Protein AF-A0AAD8J2H9-F1 (afdb_monomer)

Organism: NCBI:txid360622

Radius of gyration: 22.88 Å; Cα contacts (8 Å, |Δi|>4): 153; chains: 1; bounding box: 60×39×69 Å

Secondary structure (DSSP, 8-state):
-----S---HHHHHHHHHHHHHHHHHHTT---SSTTS---PPPGGGSPPP-S-HHHHHHHHHSTTHHHHTT-HHHHHT-----S-HHHHHHHHHHHHHHS-S--EEEE------GGG-SSTTHHHHS-HHHHHH---TTS--SEEEE-TT-EEE--S-SBTTTTB-TT-EEE-----PPPTT---

pLDDT: mean 83.97, std 12.26, range [34.25, 95.12]

Foldseek 3Di:
DDDDDPDQDPVNVVVVVVVVVLVVCLVVLNAAPDPVSPHHDDDVVPDDDDDPDPLVVVCCVQQPPCQVCLQPPVSVVVGDDDDPDVVSVVVSLVVSVVSHDFDKDKDFDDDDDDPVPDPDPCRCVVAPPVNVQPDDDPLDDHRMDIDGASDKDFDSAADDVVVPRGGGDIDGHHDDDDDDPPPDD

Mean predicted aligned error: 9.61 Å

Structure (mmCIF, N/CA/C/O backbone):
data_AF-A0AAD8J2H9-F1
#
_entry.id   AF-A0AAD8J2H9-F1
#
loop_
_atom_site.group_PDB
_atom_site.id
_atom_site.type_symbol
_atom_site.label_atom_id
_atom_site.label_alt_id
_atom_site.label_comp_id
_atom_site.label_asym_id
_atom_site.label_entity_id
_atom_site.label_seq_id
_atom_site.pdbx_PDB_ins_code
_atom_site.Cartn_x
_atom_site.Cartn_y
_atom_site.Cartn_z
_atom_site.occupancy
_atom_site.B_iso_or_equiv
_atom_site.auth_seq_id
_atom_site.auth_comp_id
_atom_site.auth_asym_id
_atom_site.auth_atom_id
_atom_site.pdbx_PDB_model_num
ATOM 1 N N . MET A 1 1 ? 9.135 -16.673 -3.208 1.00 34.25 1 MET A N 1
ATOM 2 C CA . MET A 1 1 ? 7.922 -17.106 -3.933 1.00 34.25 1 MET A CA 1
ATOM 3 C C . MET A 1 1 ? 8.191 -16.901 -5.419 1.00 34.25 1 MET A C 1
ATOM 5 O O . MET A 1 1 ? 8.523 -15.784 -5.787 1.00 34.25 1 MET A O 1
ATOM 9 N N . ARG A 1 2 ? 8.187 -17.953 -6.249 1.00 42.16 2 ARG A N 1
ATOM 10 C CA . ARG A 1 2 ? 8.271 -17.804 -7.714 1.00 42.16 2 ARG A CA 1
ATOM 11 C C . ARG A 1 2 ? 6.840 -17.838 -8.237 1.00 42.16 2 ARG A C 1
ATOM 13 O O . ARG A 1 2 ? 6.168 -18.846 -8.052 1.00 42.16 2 ARG A O 1
ATOM 20 N N . LEU A 1 3 ? 6.370 -16.725 -8.785 1.00 51.00 3 LEU A N 1
ATOM 21 C CA . LEU A 1 3 ? 5.045 -16.641 -9.391 1.00 51.00 3 LEU A CA 1
ATOM 22 C C . LEU A 1 3 ? 5.121 -17.324 -10.761 1.00 51.00 3 LEU A C 1
ATOM 24 O O . LEU A 1 3 ? 5.953 -16.956 -11.587 1.00 51.00 3 LEU A O 1
ATOM 28 N N . TYR A 1 4 ? 4.319 -18.367 -10.957 1.00 50.66 4 TYR A N 1
ATOM 29 C CA . TYR A 1 4 ? 4.221 -19.085 -12.225 1.00 50.66 4 TYR A CA 1
ATOM 30 C C . TYR A 1 4 ? 3.218 -18.351 -13.122 1.00 50.66 4 TYR A C 1
ATOM 32 O O . TYR A 1 4 ? 2.124 -18.025 -12.664 1.00 50.66 4 TYR A O 1
ATOM 40 N N . ASN A 1 5 ? 3.602 -18.046 -14.363 1.00 67.62 5 ASN A N 1
ATOM 41 C CA . ASN A 1 5 ? 2.738 -17.397 -15.347 1.00 67.62 5 ASN A CA 1
ATOM 42 C C . ASN A 1 5 ? 2.806 -18.180 -16.664 1.00 67.62 5 ASN A C 1
ATOM 44 O O . ASN A 1 5 ? 3.846 -18.181 -17.323 1.00 67.62 5 ASN A O 1
ATOM 48 N N . ASP A 1 6 ? 1.701 -18.832 -17.026 1.00 66.75 6 ASP A N 1
ATOM 49 C CA . ASP A 1 6 ? 1.581 -19.681 -18.219 1.00 66.75 6 ASP A CA 1
ATOM 50 C C . ASP A 1 6 ? 1.475 -18.896 -19.536 1.00 66.75 6 ASP A C 1
ATOM 52 O O . ASP A 1 6 ? 1.671 -19.458 -20.611 1.00 66.75 6 ASP A O 1
ATOM 56 N N . ASN A 1 7 ? 1.219 -17.586 -19.473 1.00 76.38 7 ASN A N 1
ATOM 57 C CA . ASN A 1 7 ? 1.004 -16.730 -20.642 1.00 76.38 7 ASN A CA 1
ATOM 58 C C . ASN A 1 7 ? 2.135 -15.711 -20.824 1.00 76.38 7 ASN A C 1
ATOM 60 O O . ASN A 1 7 ? 1.896 -14.517 -21.008 1.00 76.38 7 ASN A O 1
ATOM 64 N N . LEU A 1 8 ? 3.385 -16.167 -20.745 1.00 78.56 8 LEU A N 1
ATOM 65 C CA . LEU A 1 8 ? 4.537 -15.289 -20.922 1.00 78.56 8 LEU A CA 1
ATOM 66 C C . LEU A 1 8 ? 4.743 -14.973 -22.411 1.00 78.56 8 LEU A C 1
ATOM 68 O O . LEU A 1 8 ? 5.010 -15.867 -23.217 1.00 78.56 8 LEU A O 1
ATOM 72 N N . SER A 1 9 ? 4.639 -13.697 -22.792 1.00 87.12 9 SER A N 1
ATOM 73 C CA . SER A 1 9 ? 4.973 -13.290 -24.157 1.00 87.12 9 SER A CA 1
ATOM 74 C C . SER A 1 9 ? 6.472 -13.490 -24.418 1.00 87.12 9 SER A C 1
ATOM 76 O O . SER A 1 9 ? 7.292 -13.453 -23.497 1.00 87.12 9 SER A O 1
ATOM 78 N N . LYS A 1 10 ? 6.866 -13.658 -25.687 1.00 87.81 10 LYS A N 1
ATOM 79 C CA . LYS A 1 10 ? 8.290 -13.771 -26.052 1.00 87.81 10 LYS A CA 1
ATOM 80 C C . LYS A 1 10 ? 9.099 -12.551 -25.584 1.00 87.81 10 LYS A C 1
ATOM 82 O O . LYS A 1 10 ? 10.204 -12.706 -25.084 1.00 87.81 10 LYS A O 1
ATOM 87 N N . SER A 1 11 ? 8.509 -11.359 -25.680 1.00 88.88 11 SER A N 1
ATOM 88 C CA . SER A 1 11 ? 9.121 -10.118 -25.199 1.00 88.88 11 SER A CA 1
ATOM 89 C C . SER A 1 11 ? 9.349 -10.137 -23.686 1.00 88.88 11 SER A C 1
ATOM 91 O O . SER A 1 11 ? 10.406 -9.721 -23.218 1.00 88.88 11 SER A O 1
ATOM 93 N N . ASP A 1 12 ? 8.382 -10.622 -22.907 1.00 86.50 12 ASP A N 1
ATOM 94 C CA . ASP A 1 12 ? 8.517 -10.695 -21.448 1.00 86.50 12 ASP A CA 1
ATOM 95 C C . ASP A 1 12 ? 9.554 -11.742 -21.036 1.00 86.50 12 ASP A C 1
ATOM 97 O O . ASP A 1 12 ? 10.344 -11.503 -20.123 1.00 86.50 12 ASP A O 1
ATOM 101 N N . ALA A 1 13 ? 9.612 -12.867 -21.755 1.00 86.81 13 ALA A N 1
ATOM 102 C CA . ALA A 1 13 ? 10.645 -13.880 -21.571 1.00 86.81 13 ALA A CA 1
ATOM 103 C C . ALA A 1 13 ? 12.052 -13.303 -21.800 1.00 86.81 13 ALA A C 1
ATOM 105 O O . ALA A 1 13 ? 12.940 -13.500 -20.969 1.00 86.81 13 ALA A O 1
ATOM 106 N N . ASP A 1 14 ? 12.239 -12.537 -22.878 1.00 89.00 14 ASP A N 1
ATOM 107 C CA . ASP A 1 14 ? 13.518 -11.903 -23.210 1.00 89.00 14 ASP A CA 1
ATOM 108 C C . ASP A 1 14 ? 13.917 -10.842 -22.163 1.00 89.00 14 ASP A C 1
ATOM 110 O O . ASP A 1 14 ? 15.082 -10.770 -21.750 1.00 89.00 14 ASP A O 1
ATOM 114 N N . ARG A 1 15 ? 12.952 -10.059 -21.656 1.00 87.94 15 ARG A N 1
ATOM 115 C CA . ARG A 1 15 ? 13.176 -9.094 -20.561 1.00 87.94 15 ARG A CA 1
ATOM 116 C C . ARG A 1 15 ? 13.594 -9.787 -19.267 1.00 87.94 15 ARG A C 1
ATOM 118 O O . ARG A 1 15 ? 14.579 -9.385 -18.650 1.00 87.94 15 ARG A O 1
ATOM 125 N N . ILE A 1 16 ? 12.894 -10.853 -18.878 1.00 88.50 16 ILE A N 1
ATOM 126 C CA . ILE A 1 16 ? 13.223 -11.641 -17.683 1.00 88.50 16 ILE A CA 1
ATOM 127 C C . ILE A 1 16 ? 14.606 -12.283 -17.822 1.00 88.50 16 ILE A C 1
ATOM 129 O O . ILE A 1 16 ? 15.395 -12.251 -16.880 1.00 88.50 16 ILE A O 1
ATOM 133 N N . ALA A 1 17 ? 14.934 -12.835 -18.992 1.00 90.25 17 ALA A N 1
ATOM 134 C CA . ALA A 1 17 ? 16.252 -13.406 -19.255 1.00 90.25 17 ALA A CA 1
ATOM 135 C C . ALA A 1 17 ? 17.364 -12.351 -19.136 1.00 90.25 17 ALA A C 1
ATOM 137 O O . ALA A 1 17 ? 18.399 -12.614 -18.520 1.00 90.25 17 ALA A O 1
ATOM 138 N N . THR A 1 18 ? 17.129 -11.148 -19.666 1.00 90.81 18 THR A N 1
ATOM 139 C CA . THR A 1 18 ? 18.057 -10.012 -19.564 1.00 90.81 18 THR A CA 1
ATOM 140 C C . THR A 1 18 ? 18.282 -9.604 -18.110 1.00 90.81 18 THR A C 1
ATOM 142 O O . THR A 1 18 ? 19.427 -9.519 -17.664 1.00 90.81 18 THR A O 1
ATOM 145 N N . PHE A 1 19 ? 17.202 -9.440 -17.344 1.00 90.12 19 PHE A N 1
ATOM 146 C CA . PHE A 1 19 ? 17.272 -9.103 -15.923 1.00 90.12 19 PHE A CA 1
ATOM 147 C C . PHE A 1 19 ? 17.988 -10.186 -15.100 1.00 90.12 19 PHE A C 1
ATOM 149 O O . PHE A 1 19 ? 18.862 -9.878 -14.292 1.00 90.12 19 PHE A O 1
ATOM 156 N N . ASN A 1 20 ? 17.686 -11.467 -15.343 1.00 90.69 20 ASN A N 1
ATOM 157 C CA . ASN A 1 20 ? 18.346 -12.586 -14.665 1.00 90.69 20 ASN A CA 1
ATOM 158 C C . ASN A 1 20 ? 19.848 -12.622 -14.949 1.00 90.69 20 ASN A C 1
ATOM 160 O O . ASN A 1 20 ? 20.638 -12.906 -14.050 1.00 90.69 20 ASN A O 1
ATOM 164 N N . LYS A 1 21 ? 20.251 -12.334 -16.191 1.00 91.56 21 LYS A N 1
ATOM 165 C CA . LYS A 1 21 ? 21.664 -12.263 -16.560 1.00 91.56 21 LYS A CA 1
ATOM 166 C C . LYS A 1 21 ? 22.376 -11.154 -15.785 1.00 91.56 21 LYS A C 1
ATOM 168 O O . LYS A 1 21 ? 23.415 -11.433 -15.197 1.00 91.56 21 LYS A O 1
ATOM 173 N N . TRP A 1 22 ? 21.796 -9.956 -15.730 1.00 90.25 22 TRP A N 1
ATOM 174 C CA . TRP A 1 22 ? 22.332 -8.838 -14.947 1.00 90.25 22 TRP A CA 1
ATOM 175 C C . TRP A 1 22 ? 22.451 -9.190 -13.454 1.00 90.25 22 TRP A C 1
ATOM 177 O O . TRP A 1 22 ? 23.519 -9.048 -12.860 1.00 90.25 22 TRP A O 1
ATOM 187 N N . LEU A 1 23 ? 21.404 -9.777 -12.865 1.00 90.88 23 LEU A N 1
ATOM 188 C CA . LEU A 1 23 ? 21.411 -10.199 -11.462 1.00 90.88 23 LEU A CA 1
ATOM 189 C C . LEU A 1 23 ? 22.507 -11.243 -11.167 1.00 90.88 23 LEU A C 1
ATOM 191 O O . LEU A 1 23 ? 23.164 -11.182 -10.127 1.00 90.88 23 LEU A O 1
ATOM 195 N N . LEU A 1 24 ? 22.739 -12.186 -12.088 1.00 91.56 24 LEU A N 1
ATOM 196 C CA . LEU A 1 24 ? 23.830 -13.159 -11.981 1.00 91.56 24 LEU A CA 1
ATOM 197 C C . LEU A 1 24 ? 25.209 -12.501 -12.082 1.00 91.56 24 LEU A C 1
ATOM 199 O O . LEU A 1 24 ? 26.130 -12.930 -11.392 1.00 91.56 24 LEU A O 1
ATOM 203 N N . GLN A 1 25 ? 25.377 -11.479 -12.923 1.00 89.12 25 GLN A N 1
ATOM 204 C CA . GLN A 1 25 ? 26.648 -10.757 -13.023 1.00 89.12 25 GLN A CA 1
ATOM 205 C C . GLN A 1 25 ? 26.983 -10.023 -11.719 1.00 89.12 25 GLN A C 1
ATOM 207 O O . GLN A 1 25 ? 28.124 -10.097 -11.260 1.00 89.12 25 GLN A O 1
ATOM 212 N N . ILE A 1 26 ? 25.982 -9.423 -11.065 1.00 88.69 26 ILE A N 1
ATOM 213 C CA . ILE A 1 26 ? 26.139 -8.855 -9.718 1.00 88.69 26 ILE A CA 1
ATOM 214 C C . ILE A 1 26 ? 26.545 -9.941 -8.718 1.00 88.69 26 ILE A C 1
ATOM 216 O O . ILE A 1 26 ? 27.525 -9.773 -7.995 1.00 88.69 26 ILE A O 1
ATOM 220 N N . GLY A 1 27 ? 25.844 -11.081 -8.701 1.00 86.69 27 GLY A N 1
ATOM 221 C CA . GLY A 1 27 ? 26.156 -12.193 -7.794 1.00 86.69 27 GLY A CA 1
ATOM 222 C C . GLY A 1 27 ? 27.553 -12.795 -7.999 1.00 86.69 27 GLY A C 1
ATOM 223 O O . GLY A 1 27 ? 28.167 -13.266 -7.046 1.00 86.69 27 GLY A O 1
ATOM 224 N N . ASN A 1 28 ? 28.075 -12.736 -9.225 1.00 88.75 28 ASN A N 1
ATOM 225 C CA . ASN A 1 28 ? 29.427 -13.179 -9.573 1.00 88.75 28 ASN A CA 1
ATOM 226 C C . ASN A 1 28 ? 30.503 -12.101 -9.346 1.00 88.75 28 ASN A C 1
ATOM 228 O O . ASN A 1 28 ? 31.685 -12.369 -9.564 1.00 88.75 28 ASN A O 1
ATOM 232 N N . GLY A 1 29 ? 30.115 -10.887 -8.949 1.00 84.81 29 GLY A N 1
ATOM 233 C CA . GLY A 1 29 ? 31.031 -9.772 -8.726 1.00 84.81 29 GLY A CA 1
ATOM 234 C C . GLY A 1 29 ? 31.720 -9.267 -9.998 1.00 84.81 29 GLY A C 1
ATOM 235 O O . GLY A 1 29 ? 32.892 -8.883 -9.947 1.00 84.81 29 GLY A O 1
ATOM 236 N N . SER A 1 30 ? 31.031 -9.311 -11.143 1.00 82.25 30 SER A N 1
ATOM 237 C CA . SER A 1 30 ? 31.590 -8.931 -12.449 1.00 82.25 30 SER A CA 1
ATOM 238 C C . SER A 1 30 ? 30.983 -7.673 -13.073 1.00 82.25 30 SER A C 1
ATOM 240 O O . SER A 1 30 ? 31.493 -7.228 -14.099 1.00 82.25 30 SER A O 1
ATOM 242 N N . ASP A 1 31 ? 29.946 -7.087 -12.468 1.00 79.00 31 ASP A N 1
ATOM 243 C CA . ASP A 1 31 ? 29.237 -5.910 -12.992 1.00 79.00 31 ASP A CA 1
ATOM 244 C C . ASP A 1 31 ? 29.168 -4.794 -11.940 1.00 79.00 31 ASP A C 1
ATOM 246 O O . ASP A 1 31 ? 28.157 -4.590 -11.266 1.00 79.00 31 ASP A O 1
ATOM 250 N N . TYR A 1 32 ? 30.306 -4.118 -11.765 1.00 81.06 32 TYR A N 1
ATOM 251 C CA . TYR A 1 32 ? 30.464 -2.958 -10.891 1.00 81.06 32 TYR A CA 1
ATOM 252 C C . TYR A 1 32 ? 30.751 -1.707 -11.716 1.00 81.06 32 TYR A C 1
ATOM 254 O O . TYR A 1 32 ? 31.478 -1.753 -12.707 1.00 81.06 32 TYR A O 1
ATOM 262 N N . ASP A 1 33 ? 30.205 -0.582 -11.269 1.00 82.38 33 ASP A N 1
ATOM 263 C CA . ASP A 1 33 ? 30.326 0.718 -11.936 1.00 82.38 33 ASP A CA 1
ATOM 264 C C . ASP A 1 33 ? 31.632 1.448 -11.562 1.00 82.38 33 ASP A C 1
ATOM 266 O O . ASP A 1 33 ? 32.007 2.436 -12.188 1.00 82.38 33 ASP A O 1
ATOM 270 N N . ASN A 1 34 ? 32.356 0.957 -10.548 1.00 81.62 34 ASN A N 1
ATOM 271 C CA . ASN A 1 34 ? 33.632 1.508 -10.100 1.00 81.62 34 ASN A CA 1
ATOM 272 C C . ASN A 1 34 ? 34.718 0.434 -9.915 1.00 81.62 34 ASN A C 1
ATOM 274 O O . ASN A 1 34 ? 34.440 -0.746 -9.695 1.00 81.62 34 ASN A O 1
ATOM 278 N N . ALA A 1 35 ? 35.983 0.864 -9.985 1.00 77.38 35 ALA A N 1
ATOM 279 C CA . ALA A 1 35 ? 37.151 -0.011 -9.839 1.00 77.38 35 ALA A CA 1
ATOM 280 C C . ALA A 1 35 ? 37.212 -0.705 -8.465 1.00 77.38 35 ALA A C 1
ATOM 282 O O . ALA A 1 35 ? 37.672 -1.844 -8.375 1.00 77.38 35 ALA A O 1
ATOM 283 N N . ASP A 1 36 ? 36.690 -0.042 -7.430 1.00 82.44 36 ASP A N 1
ATOM 284 C CA . ASP A 1 36 ? 36.684 -0.519 -6.043 1.00 82.44 36 ASP A CA 1
ATOM 285 C C . ASP A 1 36 ? 35.567 -1.535 -5.749 1.00 82.44 36 ASP A C 1
ATOM 287 O O . ASP A 1 36 ? 35.531 -2.114 -4.667 1.00 82.44 36 ASP A O 1
ATOM 291 N N . ARG A 1 37 ? 34.686 -1.814 -6.725 1.00 80.88 37 ARG A N 1
ATOM 292 C CA . ARG A 1 37 ? 33.590 -2.797 -6.620 1.00 80.88 37 ARG A CA 1
ATOM 293 C C . ARG A 1 37 ? 32.590 -2.508 -5.496 1.00 80.88 37 ARG A C 1
ATOM 295 O O . ARG A 1 37 ? 32.038 -3.422 -4.885 1.00 80.88 37 ARG A O 1
ATOM 302 N N . GLU A 1 38 ? 32.342 -1.233 -5.237 1.00 84.31 38 GLU A N 1
ATOM 303 C CA . GLU A 1 38 ? 31.414 -0.778 -4.194 1.00 84.31 38 GLU A CA 1
ATOM 304 C C . GLU A 1 38 ? 30.045 -0.398 -4.764 1.00 84.31 38 GLU A C 1
ATOM 306 O O . GLU A 1 38 ? 29.043 -0.438 -4.050 1.00 84.31 38 GLU A O 1
ATOM 311 N N . LEU A 1 39 ? 29.987 -0.038 -6.050 1.00 87.88 39 LEU A N 1
ATOM 312 C CA . LEU A 1 39 ? 28.782 0.468 -6.698 1.00 87.88 39 LEU A CA 1
ATOM 313 C C . LEU A 1 39 ? 28.345 -0.442 -7.840 1.00 87.88 39 LEU A C 1
ATOM 315 O O . LEU A 1 39 ? 29.156 -0.878 -8.655 1.00 87.88 39 LEU A O 1
ATOM 319 N N . ILE A 1 40 ? 27.041 -0.686 -7.920 1.00 88.81 40 ILE A N 1
ATOM 320 C CA . ILE A 1 40 ? 26.399 -1.343 -9.059 1.00 88.81 40 ILE A CA 1
ATOM 321 C C . ILE A 1 40 ? 25.604 -0.311 -9.851 1.00 88.81 40 ILE A C 1
ATOM 323 O O . ILE A 1 40 ? 25.006 0.605 -9.280 1.00 88.81 40 ILE A O 1
ATOM 327 N N . LYS A 1 41 ? 25.548 -0.487 -11.169 1.00 86.00 41 LYS A N 1
ATOM 328 C CA . LYS A 1 41 ? 24.696 0.332 -12.024 1.00 86.00 41 LYS A CA 1
ATOM 329 C C . LYS A 1 41 ? 23.315 -0.302 -12.131 1.00 86.00 41 LYS A C 1
ATOM 331 O O . LYS A 1 41 ? 23.181 -1.429 -12.604 1.00 86.00 41 LYS A O 1
ATOM 336 N N . ILE A 1 42 ? 22.286 0.425 -11.700 1.00 88.12 42 ILE A N 1
ATOM 337 C CA . ILE A 1 42 ? 20.897 -0.023 -11.842 1.00 88.12 42 ILE A CA 1
ATOM 338 C C . ILE A 1 42 ? 20.453 0.186 -13.303 1.00 88.12 42 ILE A C 1
ATOM 340 O O . ILE A 1 42 ? 20.675 1.273 -13.849 1.00 88.12 42 ILE A O 1
ATOM 344 N N . PRO A 1 43 ? 19.840 -0.827 -13.947 1.00 87.94 43 PRO A N 1
ATOM 345 C CA . PRO A 1 43 ? 19.274 -0.707 -15.280 1.00 87.94 43 PRO A CA 1
ATOM 346 C C . PRO A 1 43 ? 18.326 0.500 -15.390 1.00 87.94 43 PRO A C 1
ATOM 348 O O . PRO A 1 43 ? 17.450 0.660 -14.538 1.00 87.94 43 PRO A O 1
ATOM 351 N N . PRO A 1 44 ? 18.473 1.363 -16.415 1.00 86.38 44 PRO A N 1
ATOM 352 C CA . PRO A 1 44 ? 17.670 2.581 -16.538 1.00 86.38 44 PRO A CA 1
ATOM 353 C C . PRO A 1 44 ? 16.161 2.337 -16.609 1.00 86.38 44 PRO A C 1
ATOM 355 O O . PRO A 1 44 ? 15.390 3.195 -16.204 1.00 86.38 44 PRO A O 1
ATOM 358 N N . ASP A 1 45 ? 15.735 1.173 -17.098 1.00 84.75 45 ASP A N 1
ATOM 359 C CA . ASP A 1 45 ? 14.333 0.757 -17.170 1.00 84.75 45 ASP A CA 1
ATOM 360 C C . ASP A 1 45 ? 13.719 0.414 -15.802 1.00 84.75 45 ASP A C 1
ATOM 362 O O . ASP A 1 45 ? 12.497 0.335 -15.685 1.00 84.75 45 ASP A O 1
ATOM 366 N N . LEU A 1 46 ? 14.548 0.238 -14.767 1.00 83.94 46 LEU A N 1
ATOM 367 C CA . LEU A 1 46 ? 14.122 0.070 -13.374 1.00 83.94 46 LEU A CA 1
ATOM 368 C C . LEU A 1 46 ? 14.119 1.394 -12.598 1.00 83.94 46 LEU A C 1
ATOM 370 O O . LEU A 1 46 ? 13.619 1.450 -11.473 1.00 83.94 46 LEU A O 1
ATOM 374 N N . CYS A 1 47 ? 14.685 2.451 -13.179 1.00 84.62 47 CYS A N 1
ATOM 375 C CA . CYS A 1 47 ? 14.773 3.766 -12.565 1.00 84.62 47 CYS A CA 1
ATOM 376 C C . CYS A 1 47 ? 13.605 4.645 -13.020 1.00 84.62 47 CYS A C 1
ATOM 378 O O . CYS A 1 47 ? 13.290 4.737 -14.205 1.00 84.62 47 CYS A O 1
ATOM 380 N N . GLY A 1 48 ? 12.986 5.348 -12.072 1.00 79.56 48 GLY A N 1
ATOM 381 C CA . GLY A 1 48 ? 12.082 6.447 -12.400 1.00 79.56 48 GLY A CA 1
ATOM 382 C C . GLY A 1 48 ? 12.846 7.634 -12.994 1.00 79.56 48 GLY A C 1
ATOM 383 O O . GLY A 1 48 ? 14.032 7.829 -12.718 1.00 79.56 48 GLY A O 1
ATOM 384 N N . ASN A 1 49 ? 12.157 8.456 -13.784 1.00 80.19 49 ASN A N 1
ATOM 385 C CA . ASN A 1 49 ? 12.722 9.719 -14.251 1.00 80.19 49 ASN A CA 1
ATOM 386 C C . ASN A 1 49 ? 12.901 10.693 -13.070 1.00 80.19 49 ASN A C 1
ATOM 388 O O . ASN A 1 49 ? 12.041 10.723 -12.183 1.00 80.19 49 ASN A O 1
ATOM 392 N N . PRO A 1 50 ? 13.962 11.521 -13.057 1.00 77.81 50 PRO A N 1
ATOM 393 C CA . PRO A 1 50 ? 14.105 12.589 -12.073 1.00 77.81 50 PRO A CA 1
ATOM 394 C C . PRO A 1 50 ? 12.881 13.513 -12.083 1.00 77.81 50 PRO A C 1
ATOM 396 O O . PRO A 1 50 ? 12.432 13.942 -13.145 1.00 77.81 50 PRO A O 1
ATOM 399 N N . CYS A 1 51 ? 12.351 13.826 -10.903 1.00 85.19 51 CYS A N 1
ATOM 400 C CA . CYS A 1 51 ? 11.201 14.707 -10.720 1.00 85.19 51 CYS A CA 1
ATOM 401 C C . CYS A 1 51 ? 11.364 15.519 -9.428 1.00 85.19 51 CYS A C 1
ATOM 403 O O . CYS A 1 51 ? 12.065 15.088 -8.512 1.00 85.19 51 CYS A O 1
ATOM 405 N N . GLU A 1 52 ? 10.704 16.676 -9.355 1.00 85.94 52 GLU A N 1
ATOM 406 C CA . GLU A 1 52 ? 10.672 17.540 -8.169 1.00 85.94 52 GLU A CA 1
ATOM 407 C C . GLU A 1 52 ? 10.032 16.857 -6.951 1.00 85.94 52 GLU A C 1
ATOM 409 O O . GLU A 1 52 ? 10.484 17.065 -5.828 1.00 85.94 52 GLU A O 1
ATOM 414 N N . ASP A 1 53 ? 9.014 16.013 -7.165 1.00 90.12 53 ASP A N 1
ATOM 415 C CA . ASP A 1 53 ? 8.332 15.264 -6.104 1.00 90.12 53 ASP A CA 1
ATOM 416 C C . ASP A 1 53 ? 8.356 13.753 -6.405 1.00 90.12 53 ASP A C 1
ATOM 418 O O . ASP A 1 53 ? 7.455 13.227 -7.075 1.00 90.12 53 ASP A O 1
ATOM 422 N N . PRO A 1 54 ? 9.394 13.030 -5.939 1.00 89.88 54 PRO A N 1
ATOM 423 C CA . PRO A 1 54 ? 9.534 11.599 -6.189 1.00 89.88 54 PRO A CA 1
ATOM 424 C C . PRO A 1 54 ? 8.381 10.769 -5.616 1.00 89.88 54 PRO A C 1
ATOM 426 O O . PRO A 1 54 ? 7.952 9.812 -6.257 1.00 89.88 54 PRO A O 1
ATOM 429 N N . MET A 1 55 ? 7.846 11.139 -4.445 1.00 90.31 55 MET A N 1
ATOM 430 C CA . MET A 1 55 ? 6.770 10.383 -3.793 1.00 90.31 55 MET A CA 1
ATOM 431 C C . MET A 1 55 ? 5.482 10.469 -4.603 1.00 90.31 55 MET A C 1
ATOM 433 O O . MET A 1 55 ? 4.907 9.439 -4.956 1.00 90.31 55 MET A O 1
ATOM 437 N N . LYS A 1 56 ? 5.057 11.684 -4.973 1.00 90.06 56 LYS A N 1
ATOM 438 C CA . LYS A 1 56 ? 3.873 11.856 -5.828 1.00 90.06 56 LYS A CA 1
ATOM 439 C C . LYS A 1 56 ? 4.066 11.226 -7.201 1.00 90.06 56 LYS A C 1
ATOM 441 O O . LYS A 1 56 ? 3.126 10.647 -7.733 1.00 90.06 56 LYS A O 1
ATOM 446 N N . SER A 1 57 ? 5.278 11.286 -7.748 1.00 91.44 57 SER A N 1
ATOM 447 C CA . SER A 1 57 ? 5.589 10.660 -9.038 1.00 91.44 57 SER A CA 1
ATOM 448 C C . SER A 1 57 ? 5.441 9.144 -8.993 1.00 91.44 57 SER A C 1
ATOM 450 O O . SER A 1 57 ? 4.877 8.566 -9.916 1.00 91.44 57 SER A O 1
ATOM 452 N N . ILE A 1 58 ? 5.897 8.497 -7.914 1.00 92.12 58 ILE A N 1
ATOM 453 C CA . ILE A 1 58 ? 5.703 7.055 -7.708 1.00 92.12 58 ILE A CA 1
ATOM 454 C C . ILE A 1 58 ? 4.212 6.734 -7.577 1.00 92.12 58 ILE A C 1
ATOM 456 O O . ILE A 1 58 ? 3.741 5.782 -8.199 1.00 92.12 58 ILE A O 1
ATOM 460 N N . VAL A 1 59 ? 3.461 7.530 -6.806 1.00 92.38 59 VAL A N 1
ATOM 461 C CA . VAL A 1 59 ? 2.011 7.333 -6.654 1.00 92.38 59 VAL A CA 1
ATOM 462 C C . VAL A 1 59 ? 1.299 7.450 -8.000 1.00 92.38 59 VAL A C 1
ATOM 464 O O . VAL A 1 59 ? 0.536 6.552 -8.329 1.00 92.38 59 VAL A O 1
ATOM 467 N N . GLU A 1 60 ? 1.575 8.476 -8.806 1.00 91.75 60 GLU A N 1
ATOM 468 C CA . GLU A 1 60 ? 0.935 8.648 -10.120 1.00 91.75 60 GLU A CA 1
ATOM 469 C C . GLU A 1 60 ? 1.375 7.576 -11.130 1.00 91.75 60 GLU A C 1
ATOM 471 O O . GLU A 1 60 ? 0.566 7.106 -11.927 1.00 91.75 60 GLU A O 1
ATOM 476 N N . ALA A 1 61 ? 2.639 7.142 -11.086 1.00 90.94 61 ALA A N 1
ATOM 477 C CA . ALA A 1 61 ? 3.144 6.095 -11.971 1.00 90.94 61 ALA A CA 1
ATOM 478 C C . ALA A 1 61 ? 2.489 4.731 -11.700 1.00 90.94 61 ALA A C 1
ATOM 480 O O . ALA A 1 61 ? 2.190 3.994 -12.639 1.00 90.94 61 ALA A O 1
ATOM 481 N N . ILE A 1 62 ? 2.268 4.387 -10.426 1.00 92.62 62 ILE A N 1
ATOM 482 C CA . ILE A 1 62 ? 1.659 3.107 -10.035 1.00 92.62 62 ILE A CA 1
ATOM 483 C C . ILE A 1 62 ? 0.131 3.187 -10.047 1.00 92.62 62 ILE A C 1
ATOM 485 O O . ILE A 1 62 ? -0.524 2.256 -10.517 1.00 92.62 62 ILE A O 1
ATOM 489 N N . TYR A 1 63 ? -0.437 4.297 -9.579 1.00 93.25 63 TYR A N 1
ATOM 490 C CA . TYR A 1 63 ? -1.873 4.554 -9.494 1.00 93.25 63 TYR A CA 1
ATOM 491 C C . TYR A 1 63 ? -2.299 5.736 -10.388 1.00 93.25 63 TYR A C 1
ATOM 493 O O . TYR A 1 63 ? -2.764 6.762 -9.877 1.00 93.25 63 TYR A O 1
ATOM 501 N N . PRO A 1 64 ? -2.229 5.589 -11.722 1.00 93.69 64 PRO A N 1
ATOM 502 C CA . PRO A 1 64 ? -2.618 6.650 -12.639 1.00 93.69 64 PRO A CA 1
ATOM 503 C C . PRO A 1 64 ? -4.111 6.968 -12.531 1.00 93.69 64 PRO A C 1
ATOM 505 O O . PRO A 1 64 ? -4.968 6.081 -12.605 1.00 93.69 64 PRO A O 1
ATOM 508 N N . SER A 1 65 ? -4.447 8.258 -12.429 1.00 93.69 65 SER A N 1
ATOM 509 C CA . SER A 1 65 ? -5.842 8.704 -12.263 1.00 93.69 65 SER A CA 1
ATOM 510 C C . SER A 1 65 ? -6.557 8.080 -11.051 1.00 93.69 65 SER A C 1
ATOM 512 O O . SER A 1 65 ? -7.752 7.776 -11.126 1.00 93.69 65 SER A O 1
ATOM 514 N N . LEU A 1 66 ? -5.856 7.922 -9.920 1.00 92.06 66 LEU A N 1
ATOM 515 C CA . LEU A 1 66 ? -6.393 7.331 -8.685 1.00 92.06 66 LEU A CA 1
ATOM 516 C C . LEU A 1 66 ? -7.783 7.872 -8.302 1.00 92.06 66 LEU A C 1
ATOM 518 O O . LEU A 1 66 ? -8.680 7.088 -8.014 1.00 92.06 66 LEU A O 1
ATOM 522 N N . LEU A 1 67 ? -8.004 9.187 -8.394 1.00 91.56 67 LEU A N 1
ATOM 523 C CA . LEU A 1 67 ? -9.295 9.834 -8.101 1.00 91.56 67 LEU A CA 1
ATOM 524 C C . LEU A 1 67 ? -10.493 9.258 -8.869 1.00 91.56 67 LEU A C 1
ATOM 526 O O . LEU A 1 67 ? -11.619 9.329 -8.388 1.00 91.56 67 LEU A O 1
ATOM 530 N N . LYS A 1 68 ? -10.272 8.728 -10.073 1.00 92.56 68 LYS A N 1
ATOM 531 C CA . LYS A 1 68 ? -11.331 8.151 -10.912 1.00 92.56 68 LYS A CA 1
ATOM 532 C C . LYS A 1 68 ? -11.529 6.663 -10.642 1.00 92.56 68 LYS A C 1
ATOM 534 O O . LYS A 1 68 ? -12.645 6.172 -10.765 1.00 92.56 68 LYS A O 1
ATOM 539 N N . ASN A 1 69 ? -10.456 5.970 -10.266 1.00 93.00 69 ASN A N 1
ATOM 540 C CA . ASN A 1 69 ? -10.402 4.509 -10.224 1.00 93.00 69 ASN A CA 1
ATOM 541 C C . ASN A 1 69 ? -10.351 3.935 -8.798 1.00 93.00 69 ASN A C 1
ATOM 543 O O . ASN A 1 69 ? -10.330 2.722 -8.635 1.00 93.00 69 ASN A O 1
ATOM 547 N N . TYR A 1 70 ? -10.342 4.771 -7.754 1.00 90.06 70 TYR A N 1
ATOM 548 C CA . TYR A 1 70 ? -10.221 4.319 -6.360 1.00 90.06 70 TYR A CA 1
ATOM 549 C C . TYR A 1 70 ? -11.337 3.359 -5.909 1.00 90.06 70 TYR A C 1
ATOM 551 O O . TYR A 1 70 ? -11.138 2.600 -4.971 1.00 90.06 70 TYR A O 1
ATOM 559 N N . ASN A 1 71 ? -12.495 3.364 -6.576 1.00 88.31 71 ASN A N 1
ATOM 560 C CA . ASN A 1 71 ? -13.598 2.442 -6.290 1.00 88.31 71 ASN A CA 1
ATOM 561 C C . ASN A 1 71 ? -13.564 1.153 -7.122 1.00 88.31 71 ASN A C 1
ATOM 563 O O . ASN A 1 71 ? -14.467 0.334 -6.976 1.00 88.31 71 ASN A O 1
ATOM 567 N N . ASP A 1 72 ? -12.588 0.978 -8.014 1.00 91.88 72 ASP A N 1
ATOM 568 C CA . ASP A 1 72 ? -12.466 -0.216 -8.848 1.00 91.88 72 ASP A CA 1
ATOM 569 C C . ASP A 1 72 ? -11.543 -1.251 -8.171 1.00 91.88 72 ASP A C 1
ATOM 571 O O . ASP A 1 72 ? -10.327 -1.040 -8.076 1.00 91.88 72 ASP A O 1
ATOM 575 N N . PRO A 1 73 ? -12.081 -2.398 -7.708 1.00 88.81 73 PRO A N 1
ATOM 576 C CA . PRO A 1 73 ? -11.270 -3.438 -7.088 1.00 88.81 73 PRO A CA 1
ATOM 577 C C . PRO A 1 73 ? -10.224 -4.036 -8.034 1.00 88.81 73 PRO A C 1
ATOM 579 O O . PRO A 1 73 ? -9.127 -4.368 -7.585 1.00 88.81 73 PRO A O 1
ATOM 582 N N . ALA A 1 74 ? -10.519 -4.176 -9.331 1.00 91.69 74 ALA A N 1
ATOM 583 C CA . ALA A 1 74 ? -9.565 -4.735 -10.290 1.00 91.69 74 ALA A CA 1
ATOM 584 C C . ALA A 1 74 ? -8.359 -3.798 -10.440 1.00 91.69 74 ALA A C 1
ATOM 586 O O . ALA A 1 74 ? -7.212 -4.218 -10.303 1.00 9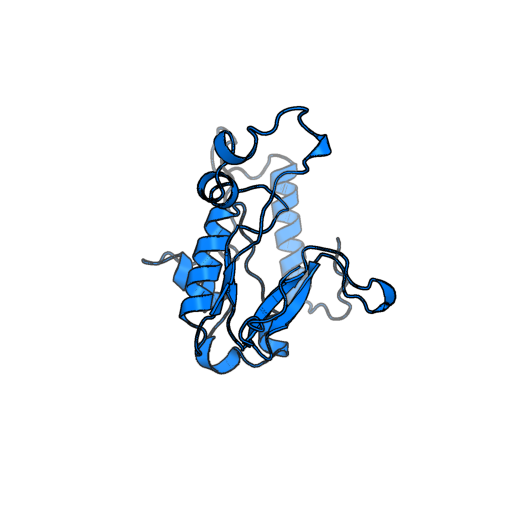1.69 74 ALA A O 1
ATOM 587 N N . TYR A 1 75 ? -8.627 -2.498 -10.576 1.00 92.81 75 TYR A N 1
ATOM 588 C CA . TYR A 1 75 ? -7.595 -1.470 -10.591 1.00 92.81 75 TYR A CA 1
ATOM 589 C C . TYR A 1 75 ? -6.702 -1.514 -9.339 1.00 92.81 75 TYR A C 1
ATOM 591 O O . TYR A 1 75 ? -5.475 -1.517 -9.459 1.00 92.81 75 TYR A O 1
ATOM 599 N N . LEU A 1 76 ? -7.283 -1.584 -8.139 1.00 90.38 76 LEU A N 1
ATOM 600 C CA . LEU A 1 76 ? -6.509 -1.576 -6.893 1.00 90.38 76 LEU A CA 1
ATOM 601 C C . LEU A 1 76 ? -5.715 -2.872 -6.658 1.00 90.38 76 LEU A C 1
ATOM 603 O O . LEU A 1 76 ? -4.608 -2.826 -6.124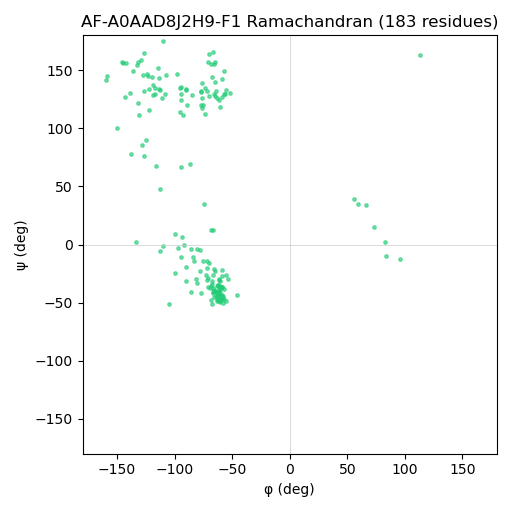 1.00 90.38 76 LEU A O 1
ATOM 607 N N . THR A 1 77 ? -6.264 -4.029 -7.033 1.00 86.62 77 THR A N 1
ATOM 608 C CA . THR A 1 77 ? -5.659 -5.341 -6.727 1.00 86.62 77 THR A CA 1
ATOM 609 C C . THR A 1 77 ? -4.392 -5.634 -7.529 1.00 86.62 77 THR A C 1
ATOM 611 O O . THR A 1 77 ? -3.498 -6.313 -7.023 1.00 86.62 77 THR A O 1
ATOM 614 N N . GLU A 1 78 ? -4.271 -5.082 -8.733 1.00 89.38 78 GLU A N 1
ATOM 615 C CA . GLU A 1 78 ? -3.109 -5.263 -9.614 1.00 89.38 78 GLU A CA 1
ATOM 616 C C . GLU A 1 78 ? -1.893 -4.406 -9.226 1.00 89.38 78 GLU A C 1
ATOM 618 O O . GLU A 1 78 ? -0.835 -4.505 -9.849 1.00 89.38 78 GLU A O 1
ATOM 623 N N . ARG A 1 79 ? -2.031 -3.533 -8.223 1.00 90.88 79 ARG A N 1
ATOM 624 C CA . ARG A 1 79 ? -1.054 -2.484 -7.912 1.00 90.88 79 ARG A CA 1
ATOM 625 C C . ARG A 1 79 ? -0.554 -2.605 -6.476 1.00 90.88 79 ARG A C 1
ATOM 627 O O . ARG A 1 79 ? -1.263 -3.031 -5.565 1.00 90.88 79 ARG A O 1
ATOM 634 N N . ALA A 1 80 ? 0.716 -2.271 -6.278 1.00 91.44 80 ALA A N 1
ATOM 635 C CA . ALA A 1 80 ? 1.343 -2.199 -4.966 1.00 91.44 80 ALA A CA 1
ATOM 636 C C . ALA A 1 80 ? 2.579 -1.302 -5.035 1.00 91.44 80 ALA A C 1
ATOM 638 O O . ALA A 1 80 ? 3.311 -1.324 -6.023 1.00 91.44 80 ALA A O 1
ATOM 639 N N . ILE A 1 81 ? 2.834 -0.564 -3.957 1.00 92.56 81 ILE A N 1
ATOM 640 C CA . ILE A 1 81 ? 4.099 0.138 -3.751 1.00 92.56 81 ILE A CA 1
ATOM 641 C C . ILE A 1 81 ? 4.817 -0.569 -2.605 1.00 92.56 81 ILE A C 1
ATOM 643 O O . ILE A 1 81 ? 4.238 -0.772 -1.540 1.00 92.56 81 ILE A O 1
ATOM 647 N N . LEU A 1 82 ? 6.062 -0.979 -2.838 1.00 91.75 82 LEU A N 1
ATOM 648 C CA . LEU A 1 82 ? 6.918 -1.579 -1.820 1.00 91.75 82 LEU A CA 1
ATOM 649 C C . LEU A 1 82 ? 8.081 -0.641 -1.537 1.00 91.75 82 LEU A C 1
ATOM 651 O O . LEU A 1 82 ? 8.720 -0.148 -2.465 1.00 91.75 82 LEU A O 1
ATOM 655 N N . THR A 1 83 ? 8.375 -0.427 -0.258 1.00 91.56 83 THR A N 1
ATOM 656 C CA . THR A 1 83 ? 9.502 0.404 0.163 1.00 91.56 83 THR A CA 1
ATOM 657 C C . THR A 1 83 ? 10.322 -0.312 1.239 1.00 91.56 83 THR A C 1
ATOM 659 O O . THR A 1 83 ? 9.792 -1.169 1.950 1.00 91.56 83 THR A O 1
ATOM 662 N N . PRO A 1 84 ? 11.622 0.006 1.382 1.00 90.25 84 PRO A N 1
ATOM 663 C CA . PRO A 1 84 ? 12.467 -0.640 2.389 1.00 90.25 84 PRO A CA 1
ATOM 664 C C . PRO A 1 84 ? 12.158 -0.222 3.834 1.00 90.25 84 PRO A C 1
ATOM 666 O O . PRO A 1 84 ? 12.572 -0.910 4.764 1.00 90.25 84 PRO A O 1
ATOM 669 N N . LYS A 1 85 ? 11.498 0.927 4.039 1.00 89.81 85 LYS A N 1
ATOM 670 C CA . LYS A 1 85 ? 11.280 1.540 5.357 1.00 89.81 85 LYS A CA 1
ATOM 671 C C . LYS A 1 85 ? 9.800 1.818 5.596 1.00 89.81 85 LYS A C 1
ATOM 673 O O . LYS A 1 85 ? 9.165 2.487 4.785 1.00 89.81 85 LYS A O 1
ATOM 678 N N . ASN A 1 86 ? 9.299 1.420 6.765 1.00 85.94 86 ASN A N 1
ATOM 679 C CA . ASN A 1 86 ? 7.914 1.671 7.179 1.00 85.94 86 ASN A CA 1
ATOM 680 C C . ASN A 1 86 ? 7.563 3.166 7.255 1.00 85.94 86 ASN A C 1
ATOM 682 O O . ASN A 1 86 ? 6.427 3.526 6.976 1.00 85.94 86 ASN A O 1
ATOM 686 N N . GLU A 1 87 ? 8.524 4.035 7.582 1.00 89.00 87 GLU A N 1
ATOM 687 C CA . GLU A 1 87 ? 8.331 5.496 7.564 1.00 89.00 87 GLU A CA 1
ATOM 688 C C . GLU A 1 87 ? 7.891 5.977 6.175 1.00 89.00 87 GLU A C 1
ATOM 690 O O . GLU A 1 87 ? 6.878 6.649 6.039 1.00 89.00 87 GLU A O 1
ATOM 695 N N . VAL A 1 88 ? 8.573 5.511 5.125 1.00 91.88 88 VAL A N 1
ATOM 696 C CA . VAL A 1 88 ? 8.235 5.858 3.739 1.00 91.88 88 VAL A CA 1
ATOM 697 C C . VAL A 1 88 ? 6.890 5.253 3.321 1.00 91.88 88 VAL A C 1
ATOM 699 O O . VAL A 1 88 ? 6.153 5.857 2.547 1.00 91.88 88 VAL A O 1
ATOM 702 N N . VAL A 1 89 ? 6.552 4.057 3.827 1.00 90.25 89 VAL A N 1
ATOM 703 C CA . VAL A 1 89 ? 5.209 3.479 3.628 1.00 90.25 89 VAL A CA 1
ATOM 704 C C . VAL A 1 89 ? 4.140 4.399 4.214 1.00 90.25 89 VAL A C 1
ATOM 706 O O . VAL A 1 89 ? 3.114 4.606 3.573 1.00 90.25 89 VAL A O 1
ATOM 709 N N . HIS A 1 90 ? 4.373 4.955 5.405 1.00 89.06 90 HIS A N 1
ATOM 710 C CA . HIS A 1 90 ? 3.423 5.852 6.054 1.00 89.06 90 HIS A CA 1
ATOM 711 C C . HIS A 1 90 ? 3.213 7.130 5.240 1.00 89.06 90 HIS A C 1
ATOM 713 O O . HIS A 1 90 ? 2.070 7.438 4.918 1.00 89.06 90 HIS A O 1
ATOM 719 N N . ASP A 1 91 ? 4.295 7.781 4.804 1.00 92.25 91 ASP A N 1
ATOM 720 C CA . ASP A 1 91 ? 4.220 8.998 3.986 1.00 92.25 91 ASP A CA 1
ATOM 721 C C . ASP A 1 91 ? 3.431 8.767 2.683 1.00 92.25 91 ASP A C 1
ATOM 723 O O . ASP A 1 91 ? 2.575 9.566 2.299 1.00 92.25 91 ASP A O 1
ATOM 727 N N . LEU A 1 92 ? 3.681 7.645 1.997 1.00 94.12 92 LEU A N 1
ATOM 728 C CA . LEU A 1 92 ? 2.959 7.282 0.772 1.00 94.12 92 LEU A CA 1
ATOM 729 C C . LEU A 1 92 ? 1.485 6.968 1.035 1.00 94.12 92 LEU A C 1
ATOM 731 O O . LEU A 1 92 ? 0.623 7.384 0.257 1.00 94.12 92 LEU A O 1
ATOM 735 N N . ASN A 1 93 ? 1.191 6.245 2.116 1.00 91.88 93 ASN A N 1
ATOM 736 C CA . ASN A 1 93 ? -0.181 5.948 2.509 1.00 91.88 93 ASN A CA 1
ATOM 737 C C . ASN A 1 93 ? -0.950 7.235 2.822 1.00 91.88 93 ASN A C 1
ATOM 739 O O . ASN A 1 93 ? -2.092 7.362 2.390 1.00 91.88 93 ASN A O 1
ATOM 743 N N . ASP A 1 94 ? -0.321 8.206 3.482 1.00 91.62 94 ASP A N 1
ATOM 744 C CA . ASP A 1 94 ? -0.934 9.495 3.804 1.00 91.62 94 ASP A CA 1
ATOM 745 C C . ASP A 1 94 ? -1.205 10.318 2.537 1.00 91.62 94 ASP A C 1
ATOM 747 O O . ASP A 1 94 ? -2.283 10.897 2.384 1.00 91.62 94 ASP A O 1
ATOM 751 N N . ILE A 1 95 ? -0.275 10.325 1.573 1.00 92.69 95 ILE A N 1
ATOM 752 C CA . ILE A 1 95 ? -0.493 10.952 0.259 1.00 92.69 95 ILE A CA 1
ATOM 753 C C . ILE A 1 95 ? -1.711 10.328 -0.433 1.00 92.69 95 ILE A C 1
ATOM 755 O O . ILE A 1 95 ? -2.613 11.050 -0.857 1.00 92.69 95 ILE A O 1
ATOM 759 N N . ILE A 1 96 ? -1.770 8.996 -0.518 1.00 92.44 96 ILE A N 1
ATOM 760 C CA . ILE A 1 96 ? -2.878 8.267 -1.155 1.00 92.44 96 ILE A CA 1
ATOM 761 C C . ILE A 1 96 ? -4.200 8.537 -0.424 1.00 92.44 96 ILE A C 1
ATOM 763 O O . ILE A 1 96 ? -5.209 8.840 -1.062 1.00 92.44 96 ILE A O 1
ATOM 767 N N . MET A 1 97 ? -4.197 8.497 0.909 1.00 91.31 97 MET A N 1
ATOM 768 C CA . MET A 1 97 ? -5.369 8.773 1.743 1.00 91.31 97 MET A CA 1
ATOM 769 C C . MET A 1 97 ? -5.905 10.189 1.549 1.00 91.31 97 MET A C 1
ATOM 771 O O . MET A 1 97 ? -7.121 10.386 1.563 1.00 91.31 97 MET A O 1
ATOM 775 N N . ASN A 1 98 ? -5.032 11.172 1.339 1.00 90.94 98 ASN A N 1
ATOM 776 C CA . ASN A 1 98 ? -5.430 12.552 1.065 1.00 90.94 98 ASN A CA 1
ATOM 777 C C . ASN A 1 98 ? -6.018 12.738 -0.339 1.00 90.94 98 ASN A C 1
ATOM 779 O O . ASN A 1 98 ? -6.841 13.631 -0.535 1.00 90.94 98 ASN A O 1
ATOM 783 N N . VAL A 1 99 ? -5.641 11.888 -1.298 1.00 91.19 99 VAL A N 1
ATOM 784 C CA . VAL A 1 99 ? -6.221 11.888 -2.647 1.00 91.19 99 VAL A CA 1
ATOM 785 C C . VAL A 1 99 ? -7.601 11.231 -2.653 1.00 91.19 99 VAL A C 1
ATOM 787 O O . VAL A 1 99 ? -8.507 11.743 -3.301 1.00 91.19 99 VAL A O 1
ATOM 790 N N . ILE A 1 100 ? -7.796 10.122 -1.933 1.00 90.75 100 ILE A N 1
ATOM 791 C CA . ILE A 1 100 ? -9.085 9.415 -1.917 1.00 90.75 100 ILE A CA 1
ATOM 792 C C . ILE A 1 100 ? -10.194 10.336 -1.360 1.00 90.75 100 ILE A C 1
ATOM 794 O O . ILE A 1 100 ? -10.066 10.860 -0.241 1.00 90.75 100 ILE A O 1
ATOM 798 N N . PRO A 1 101 ? -11.288 10.548 -2.120 1.00 90.75 101 PRO A N 1
ATOM 799 C CA . PRO A 1 101 ? -12.382 11.406 -1.688 1.00 90.75 101 PRO A CA 1
ATOM 800 C C . PRO A 1 101 ? -13.181 10.750 -0.557 1.00 90.75 101 PRO A C 1
ATOM 802 O O . PRO A 1 101 ? -13.218 9.531 -0.418 1.00 90.75 101 PRO A O 1
ATOM 805 N N . GLY A 1 102 ? -13.865 11.576 0.230 1.00 89.12 102 GLY A N 1
ATOM 806 C CA . GLY A 1 102 ? -14.674 11.127 1.360 1.00 89.12 102 GLY A CA 1
ATOM 807 C C . GLY A 1 102 ? -14.118 11.576 2.706 1.00 89.12 102 GLY A C 1
ATOM 808 O O . GLY A 1 102 ? -12.970 12.014 2.832 1.00 89.12 102 GLY A O 1
ATO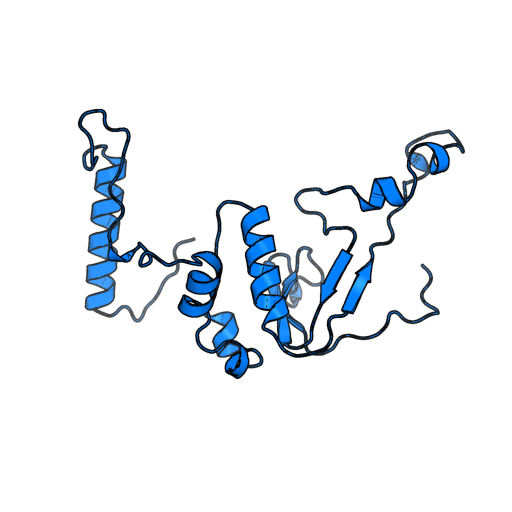M 809 N N . GLU A 1 103 ? -14.975 11.498 3.718 1.00 90.38 103 GLU A N 1
ATOM 810 C CA . GLU A 1 103 ? -14.638 11.889 5.081 1.00 90.38 103 GLU A CA 1
ATOM 811 C C . GLU A 1 103 ? -13.774 10.809 5.737 1.00 90.38 103 GLU A C 1
ATOM 813 O O . GLU A 1 103 ? -14.138 9.632 5.781 1.00 90.38 103 GLU A O 1
ATOM 818 N N . SER A 1 104 ? -12.613 11.211 6.253 1.00 90.69 104 SER A N 1
ATOM 819 C CA . SER A 1 104 ? -11.791 10.331 7.074 1.00 90.69 104 SER A CA 1
ATOM 820 C C . SER A 1 104 ? -12.371 10.192 8.468 1.00 90.69 104 SER A C 1
ATOM 822 O O . SER A 1 104 ? -12.715 11.193 9.096 1.00 90.69 104 SER A O 1
ATOM 824 N N . ARG A 1 105 ? -12.349 8.976 9.000 1.00 91.25 105 ARG A N 1
ATOM 825 C CA . ARG A 1 105 ? -12.687 8.701 10.392 1.00 91.25 105 ARG A CA 1
ATOM 826 C C . ARG A 1 105 ? -11.494 8.091 11.110 1.00 91.25 105 ARG A C 1
ATOM 828 O O . ARG A 1 105 ? -10.939 7.098 10.648 1.00 91.25 105 ARG A O 1
ATOM 835 N N . THR A 1 106 ? -11.141 8.673 12.248 1.00 91.38 106 THR A N 1
ATOM 836 C CA . THR A 1 106 ? -10.074 8.168 13.115 1.00 91.38 106 THR A CA 1
ATOM 837 C C . THR A 1 106 ? -10.665 7.275 14.197 1.00 91.38 106 THR A C 1
ATOM 839 O O . THR A 1 106 ? -11.617 7.663 14.878 1.00 91.38 106 THR A O 1
ATOM 842 N N . TYR A 1 107 ? -10.103 6.082 14.351 1.00 89.38 107 TYR A N 1
ATOM 843 C CA . TYR A 1 107 ? -10.394 5.159 15.443 1.00 89.38 107 TYR A CA 1
ATOM 844 C C . TYR A 1 107 ? -9.188 5.122 16.373 1.00 89.38 107 TYR A C 1
ATOM 846 O O . TYR A 1 107 ? -8.067 4.956 15.899 1.00 89.38 107 TYR A O 1
ATOM 854 N N . LEU A 1 108 ? -9.427 5.295 17.671 1.00 89.50 108 LEU A N 1
ATOM 855 C CA . LEU A 1 108 ? -8.391 5.275 18.701 1.00 89.50 108 LEU A CA 1
ATOM 856 C C . LEU A 1 108 ? -8.329 3.891 19.359 1.00 89.50 108 LEU A C 1
ATOM 858 O O . LEU A 1 108 ? -9.362 3.225 19.493 1.00 89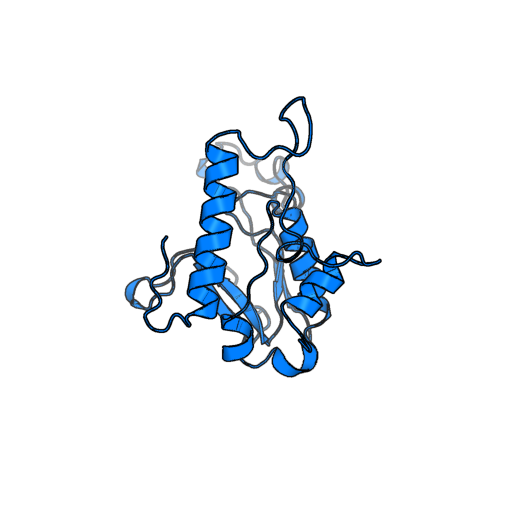.50 108 LEU A O 1
ATOM 862 N N . SER A 1 109 ? -7.139 3.463 19.765 1.00 87.44 109 SER A N 1
ATOM 863 C CA . SER A 1 109 ? -6.929 2.274 20.577 1.00 87.44 109 SER A CA 1
ATOM 864 C C . SER A 1 109 ? -7.455 2.510 21.992 1.00 87.44 109 SER A C 1
ATOM 866 O O . SER A 1 109 ? -7.751 3.628 22.421 1.00 87.44 109 SER A O 1
ATOM 868 N N . SER A 1 110 ? -7.627 1.411 22.716 1.00 85.19 110 SER A N 1
ATOM 869 C CA . SER A 1 110 ? -7.963 1.424 24.133 1.00 85.19 110 SER A CA 1
ATOM 870 C C . SER A 1 110 ? -6.956 0.524 24.830 1.00 85.19 110 SER A C 1
ATOM 872 O O . SER A 1 110 ? -7.167 -0.681 24.975 1.00 85.19 110 SER A O 1
ATOM 874 N N . ASP A 1 111 ? -5.815 1.116 25.172 1.00 83.69 111 ASP A N 1
ATOM 875 C CA . ASP A 1 111 ? -4.680 0.401 25.739 1.00 83.69 111 ASP A CA 1
ATOM 876 C C . ASP A 1 111 ? -4.715 0.467 27.267 1.00 83.69 111 ASP A C 1
ATOM 878 O O . ASP A 1 111 ? -4.977 1.507 27.873 1.00 83.69 111 ASP A O 1
ATOM 882 N N . SER A 1 112 ? -4.461 -0.670 27.911 1.00 81.50 112 SER A N 1
ATOM 883 C CA . SER A 1 112 ? -4.384 -0.772 29.367 1.00 81.50 112 SER A CA 1
ATOM 884 C C . SER A 1 112 ? -3.345 -1.804 29.781 1.00 81.50 112 SER A C 1
ATOM 886 O O . SER A 1 112 ? -2.988 -2.708 29.023 1.00 81.50 112 SER A O 1
ATOM 888 N N . ILE A 1 113 ? -2.839 -1.664 31.003 1.00 80.00 113 ILE A N 1
ATOM 889 C CA . ILE A 1 113 ? -1.851 -2.588 31.553 1.00 80.00 113 ILE A CA 1
ATOM 890 C C . ILE A 1 113 ? -2.552 -3.722 32.287 1.00 80.00 113 ILE A C 1
ATOM 892 O O . ILE A 1 113 ? -3.418 -3.509 33.135 1.00 80.00 113 ILE A O 1
ATOM 896 N N . CYS A 1 114 ? -2.115 -4.945 31.996 1.00 76.88 114 CYS A N 1
ATOM 897 C CA . CYS A 1 114 ? -2.511 -6.137 32.731 1.00 76.88 114 CYS A CA 1
ATOM 898 C C . CYS A 1 114 ? -2.091 -6.022 34.208 1.00 76.88 114 CYS A C 1
ATOM 900 O O . CYS A 1 114 ? -0.901 -5.925 34.539 1.00 76.88 114 CYS A O 1
ATOM 902 N N . LYS A 1 115 ? -3.091 -6.041 35.098 1.00 70.75 115 LYS A N 1
ATOM 903 C CA . LYS A 1 115 ? -2.927 -5.848 36.547 1.00 70.75 115 LYS A CA 1
ATOM 904 C C . LYS A 1 115 ? -2.120 -6.971 37.204 1.00 70.75 115 LYS A C 1
ATOM 906 O O . LYS A 1 115 ? -1.499 -6.733 38.233 1.00 70.75 115 LYS A O 1
ATOM 911 N N . GLU A 1 116 ? -2.054 -8.162 36.603 1.00 66.12 116 GLU A N 1
ATOM 912 C CA . GLU A 1 116 ? -1.244 -9.267 37.130 1.00 66.12 116 GLU A CA 1
ATOM 913 C C . GLU A 1 116 ? 0.275 -9.050 37.011 1.00 66.12 116 GLU A C 1
ATOM 915 O O . GLU A 1 116 ? 1.039 -9.747 37.680 1.00 66.12 116 GLU A O 1
ATOM 920 N N . SER A 1 117 ? 0.741 -8.103 36.187 1.00 60.72 117 SER A N 1
ATOM 921 C CA . SER A 1 117 ? 2.179 -7.932 35.931 1.00 60.72 117 SER A CA 1
ATOM 922 C C . SER A 1 117 ? 2.938 -7.209 37.053 1.00 60.72 117 SER A C 1
ATOM 924 O O . SER A 1 117 ? 4.140 -7.428 37.201 1.00 60.72 117 SER A O 1
ATOM 926 N N . MET A 1 118 ? 2.262 -6.406 37.890 1.00 57.69 118 MET A N 1
ATOM 927 C CA . MET A 1 118 ? 2.882 -5.681 39.008 1.00 57.69 118 MET A CA 1
ATOM 928 C C . MET A 1 118 ? 1.950 -5.618 40.224 1.00 57.69 118 MET A C 1
ATOM 930 O O . MET A 1 118 ? 0.815 -5.167 40.128 1.00 57.69 118 MET A O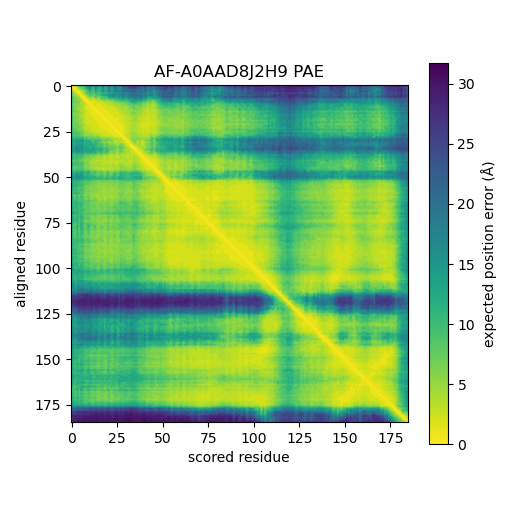 1
ATOM 934 N N . LYS A 1 119 ? 2.449 -6.048 41.392 1.00 58.50 119 LYS A N 1
ATOM 935 C CA . LYS A 1 119 ? 1.718 -6.139 42.676 1.00 58.50 119 LYS A CA 1
ATOM 936 C C . LYS A 1 119 ? 1.468 -4.778 43.359 1.00 58.50 119 LYS A C 1
ATOM 938 O O . LYS A 1 119 ? 1.528 -4.696 44.584 1.00 58.50 119 LYS A O 1
ATOM 943 N N . THR A 1 120 ? 1.242 -3.711 42.601 1.00 59.34 120 THR A N 1
ATOM 944 C CA . THR A 1 120 ? 1.118 -2.358 43.161 1.00 59.34 120 THR A CA 1
ATOM 945 C C . THR A 1 120 ? -0.004 -1.590 42.480 1.00 59.34 120 THR A C 1
ATOM 947 O O . THR A 1 120 ? -0.016 -1.465 41.261 1.00 59.34 120 THR A O 1
ATOM 950 N N . ASP A 1 121 ? -0.885 -0.983 43.275 1.00 62.44 121 ASP A N 1
ATOM 951 C CA . ASP A 1 121 ? -2.001 -0.134 42.820 1.00 62.44 121 ASP A CA 1
ATOM 952 C C . ASP A 1 121 ? -1.548 1.205 42.183 1.00 62.44 121 ASP A C 1
ATOM 954 O O . ASP A 1 121 ? -2.351 2.108 41.977 1.00 62.44 121 ASP A O 1
ATOM 958 N N . GLN A 1 122 ? -0.255 1.362 41.868 1.00 63.06 122 GLN A N 1
ATOM 959 C CA . GLN A 1 122 ? 0.346 2.583 41.309 1.00 63.06 122 GLN A CA 1
ATOM 960 C C . GLN A 1 122 ? 0.563 2.527 39.786 1.00 63.06 122 GLN A C 1
ATOM 962 O O . GLN A 1 122 ? 1.198 3.417 39.222 1.00 63.06 122 GLN A O 1
ATOM 967 N N . ASN A 1 123 ? 0.047 1.502 39.100 1.00 63.69 123 ASN A N 1
ATOM 968 C CA . ASN A 1 123 ? 0.269 1.316 37.660 1.00 63.69 123 ASN A CA 1
ATOM 969 C C . ASN A 1 123 ? -0.231 2.503 36.815 1.00 63.69 123 ASN A C 1
ATOM 971 O O . ASN A 1 123 ? 0.441 2.880 35.859 1.00 63.69 123 ASN A O 1
ATOM 975 N N . GLU A 1 124 ? -1.349 3.131 37.195 1.00 65.25 124 GLU A N 1
ATOM 976 C CA . GLU A 1 124 ? -1.896 4.309 36.498 1.00 65.25 124 GLU A CA 1
ATOM 977 C C . GLU A 1 124 ? -1.001 5.555 36.624 1.00 65.25 124 GLU A C 1
ATOM 979 O O . GLU A 1 124 ? -1.004 6.402 35.735 1.00 65.25 124 GLU A O 1
ATOM 984 N N . LEU A 1 125 ? -0.190 5.660 37.687 1.00 70.31 125 LEU A N 1
ATOM 985 C CA . LEU A 1 125 ? 0.790 6.744 37.841 1.00 70.31 125 LEU A CA 1
ATOM 986 C C . LEU A 1 125 ? 2.073 6.501 37.040 1.00 70.31 125 LEU A C 1
ATOM 988 O O . LEU A 1 125 ? 2.714 7.455 36.605 1.00 70.31 125 LEU A O 1
ATOM 992 N N . LEU A 1 126 ? 2.478 5.239 36.887 1.00 76.88 126 LEU A N 1
ATOM 993 C CA . LEU A 1 126 ? 3.717 4.875 36.196 1.00 76.88 126 LEU A CA 1
ATOM 994 C C . LEU A 1 126 ? 3.548 4.849 34.675 1.00 76.88 126 LEU A C 1
ATOM 996 O O . LEU A 1 126 ? 4.507 5.114 33.951 1.00 76.88 126 LEU A O 1
ATOM 1000 N N . TYR A 1 127 ? 2.340 4.550 34.198 1.00 82.44 127 TYR A N 1
ATOM 1001 C CA . TYR A 1 127 ? 2.047 4.382 32.781 1.00 82.44 127 TYR A CA 1
ATOM 1002 C C . TYR A 1 127 ? 0.719 5.056 32.415 1.00 82.44 127 TYR A C 1
ATOM 1004 O O . TYR A 1 127 ? -0.309 4.386 32.273 1.00 82.44 127 TYR A O 1
ATOM 1012 N N . PRO A 1 128 ? 0.723 6.389 32.272 1.00 85.50 128 PRO A N 1
ATOM 1013 C CA . PRO A 1 128 ? -0.463 7.123 31.859 1.00 85.50 128 PRO A CA 1
ATOM 1014 C C . PRO A 1 128 ? -0.874 6.747 30.427 1.00 85.50 128 PRO A C 1
ATOM 1016 O O . PRO A 1 128 ? -0.050 6.299 29.623 1.00 85.50 128 PRO A O 1
ATOM 1019 N N . ALA A 1 129 ? -2.148 6.953 30.088 1.00 83.88 129 ALA A N 1
ATOM 1020 C CA . ALA A 1 129 ? -2.684 6.613 28.769 1.00 83.88 129 ALA A CA 1
ATOM 1021 C C . ALA A 1 129 ? -1.935 7.341 27.642 1.00 83.88 129 ALA A C 1
ATOM 1023 O O . ALA A 1 129 ? -1.654 6.753 26.608 1.00 83.88 129 ALA A O 1
ATOM 1024 N N . GLU A 1 130 ? -1.516 8.586 27.858 1.00 86.81 130 GLU A N 1
ATOM 1025 C CA . GLU A 1 130 ? -0.722 9.368 26.908 1.00 86.81 130 GLU A CA 1
ATOM 1026 C C . GLU A 1 130 ? 0.623 8.702 26.598 1.00 86.81 130 GLU A C 1
ATOM 1028 O O . GLU A 1 130 ? 1.084 8.735 25.456 1.00 86.81 130 GLU A O 1
ATOM 1033 N N . PHE A 1 131 ? 1.241 8.067 27.601 1.00 87.12 131 PHE A N 1
ATOM 1034 C CA . PHE A 1 131 ? 2.466 7.303 27.402 1.00 87.12 131 PHE A CA 1
ATOM 1035 C C . PHE A 1 131 ? 2.188 6.051 26.575 1.00 87.12 131 PHE A C 1
ATOM 1037 O O . PHE A 1 131 ? 2.886 5.831 25.587 1.00 87.12 131 PHE A O 1
ATOM 1044 N N . LEU A 1 132 ? 1.152 5.278 26.918 1.00 86.19 132 LEU A N 1
ATOM 1045 C CA . LEU A 1 132 ? 0.766 4.082 26.160 1.00 86.19 132 LEU A C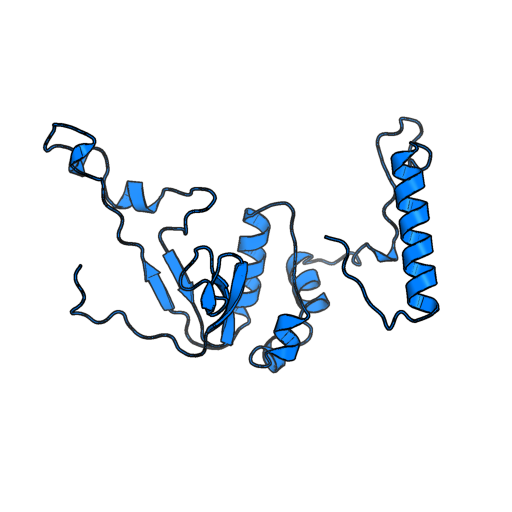A 1
ATOM 1046 C C . LEU A 1 132 ? 0.439 4.420 24.699 1.00 86.19 132 LEU A C 1
ATOM 1048 O O . LEU A 1 132 ? 0.971 3.790 23.789 1.00 86.19 132 L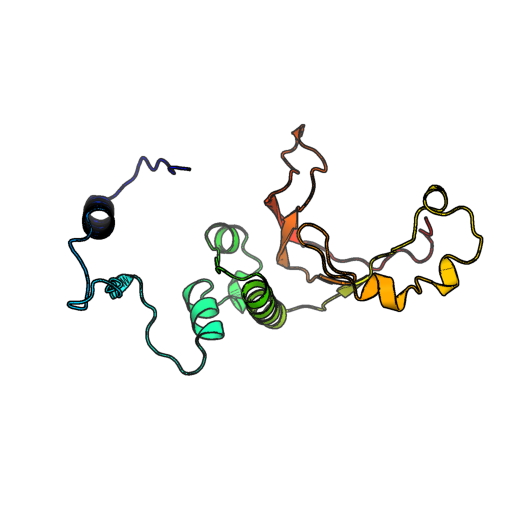EU A O 1
ATOM 1052 N N . ASN A 1 133 ? -0.319 5.494 24.482 1.00 87.38 133 ASN A N 1
ATOM 1053 C CA . ASN A 1 133 ? -0.727 5.972 23.165 1.00 87.38 133 ASN A CA 1
ATOM 1054 C C . ASN A 1 133 ? 0.456 6.465 22.311 1.00 87.38 133 ASN A C 1
ATOM 1056 O O . ASN A 1 133 ? 0.350 6.544 21.087 1.00 87.38 133 ASN A O 1
ATOM 1060 N N . SER A 1 134 ? 1.587 6.810 22.939 1.00 85.69 134 SER A N 1
ATOM 1061 C CA . SER A 1 134 ? 2.814 7.220 22.245 1.00 85.69 134 SER A CA 1
ATOM 1062 C C . SER A 1 134 ? 3.674 6.044 21.767 1.00 85.69 134 SER A C 1
ATOM 1064 O O . SER A 1 134 ? 4.589 6.239 20.961 1.00 85.69 134 SER A O 1
ATOM 1066 N N . LEU A 1 135 ? 3.408 4.826 22.252 1.00 85.62 135 LEU A N 1
ATOM 1067 C CA . LEU A 1 135 ? 4.213 3.655 21.933 1.00 85.62 135 LEU A CA 1
ATOM 1068 C C . LEU A 1 135 ? 3.985 3.214 20.483 1.00 85.62 135 LEU A C 1
ATOM 1070 O O . LEU A 1 135 ? 2.857 3.050 20.025 1.00 85.62 135 LEU A O 1
ATOM 1074 N N . LYS A 1 136 ? 5.086 2.971 19.766 1.00 80.81 136 LYS A N 1
ATOM 1075 C CA . LYS A 1 136 ? 5.076 2.423 18.406 1.00 80.81 136 LYS A CA 1
ATOM 1076 C C . LYS A 1 136 ? 5.889 1.136 18.379 1.00 80.81 136 LYS A C 1
ATOM 1078 O O . LYS A 1 136 ? 7.099 1.160 18.605 1.00 80.81 136 LYS A O 1
ATOM 1083 N N . PHE A 1 137 ? 5.230 0.015 18.097 1.00 79.50 137 PHE A N 1
ATOM 1084 C CA . PHE A 1 137 ? 5.860 -1.303 18.031 1.00 79.50 137 PHE A CA 1
ATOM 1085 C C . PHE A 1 137 ? 5.697 -1.925 16.647 1.00 79.50 137 PHE A C 1
ATOM 1087 O O . PHE A 1 137 ? 4.655 -1.807 16.008 1.00 79.50 137 PHE A O 1
ATOM 1094 N N . ASN A 1 138 ? 6.713 -2.661 16.194 1.00 71.50 138 ASN A N 1
ATOM 1095 C CA . ASN A 1 138 ? 6.588 -3.452 14.974 1.00 71.50 138 ASN A CA 1
ATOM 1096 C C . ASN A 1 138 ? 5.565 -4.577 15.184 1.00 71.50 138 ASN A C 1
ATOM 1098 O O . ASN A 1 138 ? 5.670 -5.343 16.139 1.00 71.50 138 ASN A O 1
ATOM 1102 N N . GLY A 1 139 ? 4.604 -4.701 14.268 1.00 68.56 139 GLY A N 1
ATOM 1103 C CA . GLY A 1 139 ? 3.586 -5.755 14.312 1.00 68.56 139 GLY A CA 1
ATOM 1104 C C . GLY A 1 139 ? 2.386 -5.463 15.218 1.00 68.56 139 GLY A C 1
ATOM 1105 O O . GLY A 1 139 ? 1.493 -6.303 15.300 1.00 68.56 139 GLY A O 1
ATOM 1106 N N . VAL A 1 140 ? 2.328 -4.285 15.849 1.00 74.62 140 VAL A N 1
ATOM 1107 C CA . VAL A 1 140 ? 1.153 -3.801 16.588 1.00 74.62 140 VAL A CA 1
ATOM 1108 C C . VAL A 1 140 ? 0.649 -2.524 15.905 1.00 74.62 140 VAL A C 1
ATOM 1110 O O . VAL A 1 140 ? 1.473 -1.686 15.537 1.00 74.62 140 VAL A O 1
ATOM 1113 N N . PRO A 1 141 ? -0.668 -2.366 15.680 1.00 77.44 141 PRO A N 1
ATOM 1114 C CA . PRO A 1 141 ? -1.223 -1.110 15.182 1.00 77.44 141 PRO A CA 1
ATOM 1115 C C . PRO A 1 141 ? -0.871 0.069 16.099 1.00 77.44 141 PRO A C 1
ATOM 1117 O O . PRO A 1 141 ? -0.758 -0.104 17.311 1.00 77.44 141 PRO A O 1
ATOM 1120 N N . ASN A 1 142 ? -0.729 1.262 15.524 1.00 83.75 142 ASN A N 1
ATOM 1121 C CA . ASN A 1 142 ? -0.577 2.489 16.306 1.00 83.75 142 ASN A CA 1
ATOM 1122 C C . ASN A 1 142 ? -1.864 2.798 17.092 1.00 83.75 142 ASN A C 1
ATOM 1124 O O . ASN A 1 142 ? -2.932 2.263 16.784 1.00 83.75 142 ASN A O 1
ATOM 1128 N N . ASN A 1 143 ? -1.755 3.709 18.065 1.00 86.06 143 ASN A N 1
ATOM 1129 C CA . ASN A 1 143 ? -2.889 4.181 18.861 1.00 86.06 143 ASN A CA 1
ATOM 1130 C C . ASN A 1 143 ? -4.034 4.747 18.018 1.00 86.06 143 ASN A C 1
ATOM 1132 O O . ASN A 1 143 ? -5.177 4.725 18.447 1.00 86.06 143 ASN A O 1
ATOM 1136 N N . ASP A 1 144 ? -3.772 5.254 16.823 1.00 88.50 144 ASP A N 1
ATOM 1137 C CA . ASP A 1 144 ? -4.821 5.719 15.938 1.00 88.50 144 ASP A CA 1
ATOM 1138 C C . ASP A 1 144 ? -4.723 5.084 14.553 1.00 88.50 144 ASP A C 1
ATOM 1140 O O . ASP A 1 144 ? -3.646 4.786 14.031 1.00 88.50 144 ASP A O 1
ATOM 1144 N N . ILE A 1 145 ? -5.893 4.858 13.961 1.00 88.75 145 ILE A N 1
ATOM 1145 C CA . ILE A 1 145 ? -6.028 4.435 12.575 1.00 88.75 145 ILE A CA 1
ATOM 1146 C C . ILE A 1 145 ? -7.071 5.302 11.880 1.00 88.75 145 ILE A C 1
ATOM 1148 O O . ILE A 1 145 ? -8.232 5.381 12.292 1.00 88.75 145 ILE A O 1
ATOM 1152 N N . GLN A 1 146 ? -6.648 5.962 10.806 1.00 90.62 146 GLN A N 1
ATOM 1153 C CA . GLN A 1 146 ? -7.514 6.776 9.967 1.00 90.62 146 GLN A CA 1
ATOM 1154 C C . GLN A 1 146 ? -8.025 5.948 8.788 1.00 90.62 146 GLN A C 1
ATOM 1156 O O . GLN A 1 146 ? -7.245 5.397 8.015 1.00 90.62 146 GLN A O 1
ATOM 1161 N N . LEU A 1 147 ? -9.345 5.873 8.638 1.00 92.19 147 LEU A N 1
ATOM 1162 C CA . LEU A 1 147 ? -10.017 5.068 7.623 1.00 92.19 147 LEU A CA 1
ATOM 1163 C C . LEU A 1 147 ? -10.943 5.928 6.757 1.00 92.19 147 LEU A C 1
ATOM 1165 O O . LEU A 1 147 ? -11.561 6.877 7.243 1.00 92.19 147 LEU A O 1
ATOM 1169 N N . LYS A 1 148 ? -11.060 5.569 5.477 1.00 92.00 148 LYS A N 1
ATOM 1170 C CA . LYS A 1 148 ? -11.968 6.175 4.494 1.00 92.00 148 LYS A CA 1
ATOM 1171 C C . LYS A 1 148 ? -12.638 5.082 3.670 1.00 92.00 148 LYS A C 1
ATOM 1173 O O . LYS A 1 148 ? -12.052 4.025 3.444 1.00 92.00 148 LYS A O 1
ATOM 1178 N N . GLU A 1 149 ? -13.861 5.339 3.222 1.00 90.94 149 GLU A N 1
ATOM 1179 C CA . GLU A 1 149 ? -14.542 4.459 2.268 1.00 90.94 149 GLU A CA 1
ATOM 1180 C C . GLU A 1 149 ? -13.803 4.458 0.923 1.00 90.94 149 GLU A C 1
ATOM 1182 O O . GLU A 1 149 ? -13.294 5.483 0.478 1.00 90.94 149 GLU A O 1
ATOM 1187 N N . GLY A 1 150 ? -13.702 3.287 0.296 1.00 88.25 150 GLY A N 1
ATOM 1188 C CA . GLY A 1 150 ? -12.921 3.058 -0.920 1.00 88.25 150 GLY A CA 1
ATOM 1189 C C . GLY A 1 150 ? -11.432 2.784 -0.679 1.00 88.25 150 GLY A C 1
ATOM 1190 O O . GLY A 1 150 ? -10.744 2.343 -1.594 1.00 88.25 150 GLY A O 1
ATOM 1191 N N . THR A 1 151 ? -10.914 2.972 0.539 1.00 89.69 151 THR A N 1
ATOM 1192 C CA . THR A 1 151 ? -9.492 2.727 0.821 1.00 89.69 151 THR A CA 1
ATOM 1193 C C . THR A 1 151 ? -9.185 1.228 0.952 1.00 89.69 151 THR A C 1
ATOM 1195 O O . THR A 1 151 ? -9.875 0.524 1.704 1.00 89.69 151 THR A O 1
ATOM 1198 N N . PRO A 1 152 ? -8.126 0.724 0.286 1.00 90.38 152 PRO A N 1
ATOM 1199 C CA . PRO A 1 152 ? -7.614 -0.618 0.523 1.00 90.38 152 PRO A CA 1
ATOM 1200 C C . PRO A 1 152 ? -6.867 -0.703 1.863 1.00 90.38 152 PRO A C 1
ATOM 1202 O O . PRO A 1 152 ? -6.021 0.130 2.179 1.00 90.38 152 PRO A O 1
ATOM 1205 N N . ILE A 1 153 ? -7.140 -1.749 2.636 1.00 91.38 153 ILE A N 1
ATOM 1206 C CA . ILE A 1 153 ? -6.488 -2.057 3.913 1.00 91.38 153 ILE A CA 1
ATOM 1207 C C . ILE A 1 153 ? -5.947 -3.485 3.914 1.00 91.38 153 ILE A C 1
ATOM 1209 O O . ILE A 1 153 ? -6.329 -4.312 3.086 1.00 91.38 153 ILE A O 1
ATOM 1213 N N . MET A 1 154 ? -5.078 -3.791 4.873 1.00 91.38 154 MET A N 1
ATOM 1214 C CA . MET A 1 154 ? -4.530 -5.129 5.076 1.00 91.38 154 MET A CA 1
ATOM 1215 C C . MET A 1 154 ? -4.841 -5.622 6.488 1.00 91.38 154 MET A C 1
ATOM 1217 O O . MET A 1 154 ? -4.647 -4.899 7.464 1.00 91.38 154 MET A O 1
ATOM 1221 N N . LEU A 1 155 ? -5.306 -6.866 6.606 1.00 91.75 155 LEU A N 1
ATOM 1222 C CA . LEU A 1 155 ? -5.447 -7.534 7.894 1.00 91.75 155 LEU A CA 1
ATOM 1223 C C . LEU A 1 155 ? -4.066 -7.864 8.463 1.00 91.75 155 LEU A C 1
ATOM 1225 O O . LEU A 1 155 ? -3.270 -8.516 7.799 1.00 91.75 155 LEU A O 1
ATOM 1229 N N . LEU A 1 156 ? -3.810 -7.467 9.710 1.00 89.31 156 LEU A N 1
ATOM 1230 C CA . LEU A 1 156 ? -2.555 -7.767 10.419 1.00 89.31 156 LEU A CA 1
ATOM 1231 C C . LEU A 1 156 ? -2.656 -8.989 11.348 1.00 89.31 156 LEU A C 1
ATOM 1233 O O . LEU A 1 156 ? -1.681 -9.387 11.980 1.00 89.31 156 LEU A O 1
ATOM 1237 N N . ARG A 1 157 ? -3.845 -9.593 11.461 1.00 89.44 157 ARG A N 1
ATOM 1238 C CA . ARG A 1 157 ? -4.123 -10.725 12.355 1.00 89.44 157 ARG A CA 1
ATOM 1239 C C . ARG A 1 157 ? -5.074 -11.721 11.713 1.00 89.44 157 ARG A C 1
ATOM 1241 O O . ARG A 1 157 ? -5.883 -11.364 10.861 1.00 89.44 157 ARG A O 1
ATOM 1248 N N . ASN A 1 158 ? -5.009 -12.962 12.178 1.00 92.19 158 ASN A N 1
ATOM 1249 C CA . ASN A 1 158 ? -5.928 -14.008 11.751 1.00 92.19 158 ASN A CA 1
ATOM 1250 C C . ASN A 1 158 ? -7.292 -13.805 12.419 1.00 92.19 158 ASN A C 1
ATOM 1252 O O . ASN A 1 158 ? -7.383 -13.812 13.645 1.00 92.19 158 ASN A O 1
ATOM 1256 N N . LEU A 1 159 ? -8.337 -13.618 11.613 1.00 93.25 159 LEU A N 1
ATOM 1257 C CA . LEU A 1 159 ? -9.719 -13.493 12.082 1.00 93.25 159 LEU A CA 1
ATOM 1258 C C . LEU A 1 159 ? -10.503 -14.770 11.808 1.00 93.25 159 LEU A C 1
ATOM 1260 O O . LEU A 1 159 ? -11.114 -15.328 12.713 1.00 93.25 159 LEU A O 1
ATOM 1264 N N . ASN A 1 160 ? -10.455 -15.246 10.566 1.00 94.06 160 ASN A N 1
ATOM 1265 C CA . ASN A 1 160 ? -11.118 -16.472 10.159 1.00 94.06 160 ASN A CA 1
ATOM 1266 C C . ASN A 1 160 ? -10.340 -17.128 9.015 1.00 94.06 160 ASN A C 1
ATOM 1268 O O . ASN A 1 160 ? -10.442 -16.727 7.860 1.00 94.06 160 ASN A O 1
ATOM 1272 N N . GLN A 1 161 ? -9.548 -18.143 9.349 1.00 92.06 161 GLN A N 1
ATOM 1273 C CA . GLN A 1 161 ? -8.663 -18.797 8.385 1.00 92.06 161 GLN A CA 1
ATOM 1274 C C . GLN A 1 161 ? -9.425 -19.651 7.368 1.00 92.06 161 GLN A C 1
ATOM 1276 O O . GLN A 1 161 ? -8.969 -19.755 6.234 1.00 92.06 161 GLN A O 1
ATOM 1281 N N . SER A 1 162 ? -10.579 -20.225 7.734 1.00 95.06 162 SER A N 1
ATOM 1282 C CA . SER A 1 162 ? -11.362 -21.044 6.798 1.00 95.06 162 SER A CA 1
ATOM 1283 C C . SER A 1 162 ? -11.949 -20.212 5.659 1.00 95.06 162 SER A C 1
ATOM 1285 O O . SER A 1 162 ? -12.051 -20.702 4.543 1.00 95.06 162 SER A O 1
ATOM 1287 N N . GLU A 1 163 ? -12.258 -18.943 5.931 1.00 94.06 163 GLU A N 1
ATOM 1288 C CA . GLU A 1 163 ? -12.763 -17.970 4.951 1.00 94.06 163 GLU A CA 1
ATOM 1289 C C . GLU A 1 163 ? -11.642 -17.123 4.315 1.00 94.06 163 GLU A C 1
ATOM 1291 O O . GLU A 1 163 ? -11.909 -16.153 3.611 1.00 94.06 163 GLU A O 1
ATOM 1296 N N . GLY A 1 164 ? -10.367 -17.428 4.589 1.00 92.50 164 GLY A N 1
ATOM 1297 C CA . GLY A 1 164 ? -9.230 -16.674 4.043 1.00 92.50 164 GLY A CA 1
ATOM 1298 C C . GLY A 1 164 ? -9.014 -15.280 4.654 1.00 92.50 164 GLY A C 1
ATOM 1299 O O . GLY A 1 164 ? -8.260 -14.475 4.110 1.00 92.50 164 GLY A O 1
ATOM 1300 N N . LEU A 1 165 ? -9.631 -14.976 5.801 1.00 95.12 165 LEU A N 1
ATOM 1301 C CA . LEU A 1 165 ? -9.409 -13.747 6.572 1.00 95.12 165 LEU A CA 1
ATOM 1302 C C . LEU A 1 165 ? -8.221 -13.928 7.526 1.00 95.12 165 LEU A C 1
ATOM 1304 O O . LEU A 1 165 ? -8.375 -14.028 8.751 1.00 95.12 165 LEU A O 1
ATOM 1308 N N . CYS A 1 166 ? -7.028 -14.019 6.945 1.00 94.25 166 CYS A N 1
ATOM 1309 C CA . CYS A 1 166 ? -5.763 -14.188 7.647 1.00 94.25 166 CYS A CA 1
ATOM 1310 C C . CYS A 1 166 ? -4.884 -12.930 7.561 1.00 94.25 166 CYS A C 1
ATOM 1312 O O . CYS A 1 166 ? -5.221 -11.938 6.911 1.00 94.25 166 CYS A O 1
ATOM 1314 N N . ASN A 1 167 ? -3.752 -12.958 8.264 1.00 91.06 167 ASN A N 1
ATOM 1315 C CA . ASN A 1 167 ? -2.742 -11.913 8.153 1.00 91.06 167 ASN A CA 1
ATOM 1316 C C . ASN A 1 167 ? -2.263 -11.774 6.692 1.00 91.06 167 ASN A C 1
ATOM 1318 O O . ASN A 1 167 ? -1.896 -12.762 6.059 1.00 91.06 167 ASN A O 1
ATOM 1322 N N . GLY A 1 168 ? -2.256 -10.547 6.176 1.00 89.81 168 GLY A N 1
ATOM 1323 C CA . GLY A 1 168 ? -1.908 -10.210 4.797 1.00 89.81 168 GLY A CA 1
ATOM 1324 C C . GLY A 1 168 ? -3.102 -10.084 3.846 1.00 89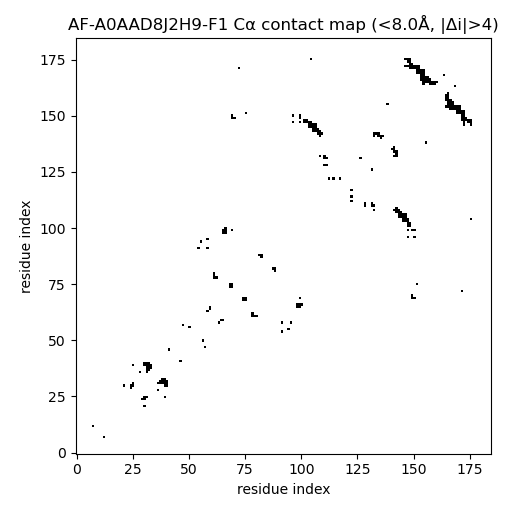.81 168 GLY A C 1
ATOM 1325 O O . GLY A 1 168 ? -2.933 -9.550 2.747 1.00 89.81 168 GLY A O 1
ATOM 1326 N N . THR A 1 169 ? -4.306 -10.514 4.242 1.00 91.88 169 THR A N 1
ATOM 1327 C CA . THR A 1 169 ? -5.504 -10.378 3.400 1.00 91.88 169 THR A CA 1
ATOM 1328 C C . THR A 1 169 ? -5.820 -8.904 3.163 1.00 91.88 169 THR A C 1
ATOM 1330 O O . THR A 1 169 ? -5.945 -8.122 4.108 1.00 91.88 169 THR A O 1
ATOM 1333 N N . ARG A 1 170 ? -5.951 -8.524 1.889 1.00 91.25 170 ARG A N 1
ATOM 1334 C CA . ARG A 1 170 ? -6.304 -7.164 1.468 1.00 91.25 170 ARG A CA 1
ATOM 1335 C C . ARG A 1 170 ? -7.819 -7.029 1.359 1.00 91.25 170 ARG A C 1
ATOM 1337 O O . ARG A 1 170 ? -8.466 -7.889 0.769 1.00 91.25 170 ARG A O 1
ATOM 1344 N N . LEU A 1 171 ? -8.367 -5.955 1.912 1.00 91.81 171 LEU A N 1
ATOM 1345 C CA . LEU A 1 171 ? -9.797 -5.643 1.905 1.00 91.81 171 LEU A CA 1
ATOM 1346 C C . LEU A 1 171 ? -10.006 -4.209 1.417 1.00 91.81 171 LEU A C 1
ATOM 1348 O O . LEU A 1 171 ? -9.093 -3.395 1.501 1.00 91.81 171 LEU A O 1
ATOM 1352 N N . ILE A 1 172 ? -11.209 -3.890 0.946 1.00 91.38 172 ILE A N 1
ATOM 1353 C CA . ILE A 1 172 ? -11.614 -2.521 0.607 1.00 91.38 172 ILE A CA 1
ATOM 1354 C C . ILE A 1 172 ? -12.687 -2.095 1.600 1.00 91.38 172 ILE A C 1
ATOM 1356 O O . ILE A 1 172 ? -13.632 -2.841 1.864 1.00 91.38 172 ILE A O 1
ATOM 1360 N N . ILE A 1 173 ? -12.541 -0.899 2.157 1.00 91.81 173 ILE A N 1
ATOM 1361 C CA . ILE A 1 173 ? -13.523 -0.356 3.090 1.00 91.81 173 ILE A CA 1
ATOM 1362 C C . ILE A 1 173 ? -14.762 0.063 2.310 1.00 91.81 173 ILE A C 1
ATOM 1364 O O . ILE A 1 173 ? -14.735 1.027 1.554 1.00 91.81 173 ILE A O 1
ATOM 1368 N N . THR A 1 174 ? -15.872 -0.633 2.524 1.00 91.75 174 THR A N 1
ATOM 1369 C CA . THR A 1 174 ? -17.157 -0.275 1.907 1.00 91.75 174 THR A CA 1
ATOM 1370 C C . THR A 1 174 ? -17.975 0.680 2.765 1.00 91.75 174 THR A C 1
ATOM 1372 O O . THR A 1 174 ? -18.920 1.280 2.266 1.00 91.75 174 THR A O 1
ATOM 1375 N N . ARG A 1 175 ? -17.674 0.766 4.068 1.00 91.69 175 ARG A N 1
ATOM 1376 C CA . ARG A 1 175 ? -18.389 1.625 5.011 1.00 91.69 175 ARG A CA 1
ATOM 1377 C C . ARG A 1 175 ? -17.562 1.915 6.259 1.00 91.69 175 ARG A C 1
ATOM 1379 O O . ARG A 1 175 ? -16.944 0.997 6.797 1.00 91.69 175 ARG A O 1
ATOM 1386 N N . VAL A 1 176 ? -17.641 3.142 6.775 1.00 91.12 176 VAL A N 1
ATOM 1387 C CA . VAL A 1 176 ? -17.147 3.499 8.120 1.00 91.12 176 VAL A CA 1
ATOM 1388 C C . VAL A 1 176 ? -18.297 3.973 9.010 1.00 91.12 176 VAL A C 1
ATOM 1390 O O . VAL A 1 176 ? -19.099 4.823 8.630 1.00 91.12 176 VAL A O 1
ATOM 1393 N N . THR A 1 177 ? -18.415 3.422 10.217 1.00 88.38 177 THR A N 1
ATOM 1394 C CA . THR A 1 177 ? -19.459 3.812 11.180 1.00 88.38 177 THR A CA 1
ATOM 1395 C C . THR A 1 177 ? -18.862 4.458 12.415 1.00 88.38 177 THR A C 1
ATOM 1397 O O . THR A 1 177 ? -17.736 4.150 12.809 1.00 88.38 177 THR A O 1
ATOM 1400 N N . ALA A 1 178 ? -19.633 5.339 13.057 1.00 75.31 178 ALA A N 1
ATOM 1401 C CA . ALA A 1 178 ? -19.275 5.827 14.380 1.00 75.31 178 ALA A CA 1
ATOM 1402 C C . ALA A 1 178 ? -19.157 4.663 15.371 1.00 75.31 178 ALA A C 1
ATOM 1404 O O . ALA A 1 178 ? -19.951 3.721 15.276 1.00 75.31 178 ALA A O 1
ATOM 1405 N N . PRO A 1 179 ? -18.185 4.706 16.299 1.00 62.09 179 PRO A N 1
ATOM 1406 C CA . PRO A 1 179 ? -18.204 3.798 17.432 1.00 62.09 179 PRO A CA 1
ATOM 1407 C C . PRO A 1 179 ? -19.542 3.976 18.154 1.00 62.09 179 PRO A C 1
ATOM 1409 O O . PRO A 1 179 ? -19.971 5.103 18.413 1.00 62.09 179 PRO A O 1
ATOM 1412 N N . ASN A 1 180 ? -20.238 2.867 18.410 1.00 55.06 180 ASN A N 1
ATOM 1413 C CA . ASN A 1 180 ? -21.489 2.909 19.153 1.00 55.06 180 ASN A CA 1
ATOM 1414 C C . ASN A 1 180 ? -21.201 3.529 20.528 1.00 55.06 180 ASN A C 1
ATOM 1416 O O . ASN A 1 180 ? -20.343 3.004 21.238 1.00 55.06 180 ASN A O 1
ATOM 1420 N N . PRO A 1 181 ? -21.933 4.571 20.958 1.00 50.97 181 PRO A N 1
ATOM 1421 C CA . PRO A 1 181 ? -21.717 5.219 22.255 1.00 50.97 181 PRO A CA 1
ATOM 1422 C C . PRO A 1 181 ? -22.0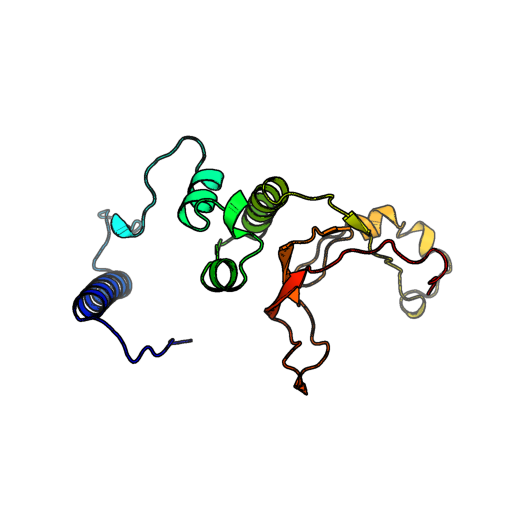44 4.326 23.474 1.00 50.97 181 PRO A C 1
ATOM 1424 O O . PRO A 1 181 ? -22.133 4.826 24.588 1.00 50.97 181 PRO A O 1
ATOM 1427 N N . GLY A 1 182 ? -22.242 3.016 23.281 1.00 45.88 182 GLY A N 1
ATOM 1428 C CA . GLY A 1 182 ? -22.636 2.063 24.319 1.00 45.88 182 GLY A CA 1
ATOM 1429 C C . GLY A 1 182 ? -21.851 0.750 24.348 1.00 45.88 182 GLY A C 1
ATOM 1430 O O . GLY A 1 182 ? -22.167 -0.095 25.176 1.00 45.88 182 GLY A O 1
ATOM 1431 N N . SER A 1 183 ? -20.843 0.546 23.492 1.00 42.12 183 SER A N 1
ATOM 1432 C CA . SER A 1 183 ? -19.936 -0.605 23.628 1.00 42.12 183 SER A CA 1
ATOM 1433 C C . SER A 1 183 ? -18.693 -0.191 24.411 1.00 42.12 183 SER A C 1
ATOM 1435 O O . SER A 1 183 ? -17.598 -0.114 23.857 1.00 42.12 183 SER A O 1
ATOM 1437 N N . GLY A 1 184 ? -18.893 0.131 25.691 1.00 39.69 184 GLY A N 1
ATOM 1438 C CA . GLY A 1 184 ? -17.825 -0.040 26.669 1.00 39.69 184 GLY A CA 1
ATOM 1439 C C . GLY A 1 184 ? -17.549 -1.537 26.780 1.00 39.69 184 GLY A C 1
ATOM 1440 O O . GLY A 1 184 ? -18.493 -2.321 26.902 1.00 39.69 184 GLY A O 1
ATOM 1441 N N . ILE A 1 185 ? -16.285 -1.916 26.626 1.00 41.78 185 ILE A N 1
ATOM 1442 C CA . ILE A 1 185 ? -15.795 -3.242 27.013 1.00 41.78 185 ILE A CA 1
ATOM 1443 C C . ILE A 1 185 ? -15.700 -3.261 28.538 1.00 41.78 185 ILE A C 1
ATOM 1445 O O . ILE A 1 185 ? -15.248 -2.232 29.092 1.00 41.78 185 ILE A O 1
#

Sequence (185 aa):
MRLYNDNLSKSDADRIATFNKWLLQIGNGSDYDNADRELIKIPPDLCGNPCEDPMKSIVEAIYPSLLKNYNDPAYLTERAILTPKNEVVHDLNDIIMNVIPGESRTYLSSDSICKESMKTDQNELLYPAEFLNSLKFNGVPNNDIQLKEGTPIMLLRNLNQSEGLCNGTRLIITRVTAPNPGSGI

Solvent-accessible surface area (backbone atoms only — not comparable to full-atom values): 12071 Å² total; per-residue (Å²): 137,87,85,85,69,96,82,67,48,72,69,56,49,54,51,51,52,52,52,52,52,52,55,48,32,48,78,69,74,72,52,50,72,42,96,85,63,82,42,68,74,77,60,70,91,79,51,80,78,92,61,98,51,60,67,62,50,52,47,44,72,68,44,64,65,42,82,80,41,53,80,36,64,71,66,55,70,79,51,86,88,87,70,100,45,71,69,60,49,48,56,52,48,51,53,52,56,71,58,49,70,74,75,73,46,75,46,71,64,88,81,80,80,69,69,89,80,51,102,52,98,54,54,67,78,76,55,39,64,72,58,61,52,67,53,80,55,92,96,49,84,56,36,60,48,79,45,41,51,45,41,76,46,67,36,84,50,74,78,40,68,92,81,60,40,25,59,69,36,72,47,66,34,85,70,83,77,79,79,65,98,75,73,76,131

InterPro domains:
  IPR027417 P-loop containing nucleoside triphosphate hydrolase [SSF52540] (75-176)
  IPR049163 DNA helicase Pif1-like, 2B domain [PF21530] (130-175)

Nearest PDB structures (foldseek):
  7lcc-assembly1_A  TM=7.949E-01  e=4.962E-09  synthetic construct